Protein AF-A0AAV0Y7U5-F1 (afdb_monomer_lite)

Sequence (186 aa):
MSINLADSIGTYIIAMFPSEVKDTYFMKDGHNKNPKGKYYAKYYNSMRTLKTSGIVPCKEQVKTVKLATQRKHDNEFEPEDDINYMIEQIQFDTNCSFPELEKIWKATTKYRLNSIKNSTSTAEIMNKWKSYTLPLGYRLIDIDFSTLYPRCSNSVSQFEEKSEKIMMVLDDQLKDNNSRKLFENL

pLDDT: mean 84.13, std 13.57, range [35.94, 95.5]

Organism: NCBI:txid13131

Radius of gyration: 27.98 Å; chains: 1; bounding box: 49×32×79 Å

Secondary structure (DSSP, 8-state):
--HHHHHHHHHHHHHH-TTS-HHHH-B--TT-SS-BSHHHHHHHHHHHHHHHTTSS------------S--TT-PPPPPPTT-HHHHHHHHH-TT--HHHHHHHHHHTHHHHHHHHHT-S-HHHHHHH-GGGGSTTHHHHHHHHHHHH-TTSS-HHHHHHHHHHHHHHHHHHH--SHHHHHHHHT-

Structure (mmCIF, N/CA/C/O backbone):
data_AF-A0AAV0Y7U5-F1
#
_entry.id   AF-A0AAV0Y7U5-F1
#
loop_
_atom_site.group_PDB
_atom_site.id
_atom_site.type_symbol
_atom_site.label_atom_id
_atom_site.label_alt_id
_atom_site.label_comp_id
_atom_site.label_asym_id
_atom_site.label_entity_id
_atom_site.label_seq_id
_atom_site.pdbx_PDB_ins_code
_atom_site.Cartn_x
_atom_site.Cartn_y
_atom_site.Cartn_z
_atom_site.occupancy
_atom_site.B_iso_or_equiv
_atom_site.auth_seq_id
_atom_site.auth_comp_id
_atom_site.auth_asym_id
_atom_site.auth_atom_id
_atom_site.pdbx_PDB_model_num
ATOM 1 N N . MET A 1 1 ? -4.503 1.014 38.649 1.00 81.94 1 MET A N 1
ATOM 2 C CA . MET A 1 1 ? -5.108 1.273 39.969 1.00 81.94 1 MET A CA 1
ATOM 3 C C . MET A 1 1 ? -5.581 -0.051 40.531 1.00 81.94 1 MET A C 1
ATOM 5 O O . MET A 1 1 ? -6.234 -0.787 39.802 1.00 81.94 1 MET A O 1
ATOM 9 N N . SER A 1 2 ? -5.196 -0.398 41.760 1.00 86.69 2 SER A N 1
ATOM 10 C CA . SER A 1 2 ? -5.679 -1.626 42.401 1.00 86.69 2 SER A CA 1
ATOM 11 C C . SER A 1 2 ? -7.087 -1.422 42.966 1.00 86.69 2 SER A C 1
ATOM 13 O O . SER A 1 2 ? -7.498 -0.298 43.246 1.00 86.69 2 SER A O 1
ATOM 15 N N . ILE A 1 3 ? -7.822 -2.521 43.136 1.00 87.69 3 ILE A N 1
ATOM 16 C CA . ILE A 1 3 ? -9.169 -2.524 43.726 1.00 87.69 3 ILE A CA 1
ATOM 17 C C . ILE A 1 3 ? -9.142 -1.969 45.152 1.00 87.69 3 ILE A C 1
ATOM 19 O O . ILE A 1 3 ? -9.934 -1.095 45.474 1.00 87.69 3 ILE A O 1
ATOM 23 N N . ASN A 1 4 ? -8.192 -2.423 45.973 1.00 88.81 4 ASN A N 1
ATOM 24 C CA . ASN A 1 4 ? -8.081 -1.993 47.369 1.00 88.81 4 ASN A CA 1
ATOM 25 C C . ASN A 1 4 ? -7.799 -0.490 47.480 1.00 88.81 4 ASN A C 1
ATOM 27 O O . ASN A 1 4 ? -8.328 0.171 48.365 1.00 88.81 4 ASN A O 1
ATOM 31 N N . LEU A 1 5 ? -7.000 0.057 46.554 1.00 90.31 5 LEU A N 1
ATOM 32 C CA . LEU A 1 5 ? -6.742 1.493 46.496 1.00 90.31 5 LEU A CA 1
ATOM 33 C C . LEU A 1 5 ? -7.997 2.279 46.093 1.00 90.31 5 LEU A C 1
ATOM 35 O O . LEU A 1 5 ? -8.256 3.343 46.637 1.00 90.31 5 LEU A O 1
ATOM 39 N N . ALA A 1 6 ? -8.781 1.775 45.140 1.00 88.75 6 ALA A N 1
ATOM 40 C CA . ALA A 1 6 ? -10.027 2.433 44.754 1.00 88.75 6 ALA A CA 1
ATOM 41 C C . ALA A 1 6 ? -11.068 2.403 45.890 1.00 88.75 6 ALA A C 1
ATOM 43 O O . ALA A 1 6 ? -11.771 3.390 46.103 1.00 88.75 6 ALA A O 1
ATOM 44 N N . ASP A 1 7 ? -11.118 1.309 46.653 1.00 90.31 7 ASP A N 1
ATOM 45 C CA . ASP A 1 7 ? -12.016 1.159 47.798 1.00 90.31 7 ASP A CA 1
ATOM 46 C C . ASP A 1 7 ? -11.650 2.077 48.976 1.00 90.31 7 ASP A C 1
ATOM 48 O O . ASP A 1 7 ? -12.525 2.723 49.568 1.00 90.31 7 ASP A O 1
ATOM 52 N N . SER A 1 8 ? -10.353 2.201 49.281 1.00 92.62 8 SER A N 1
ATOM 53 C CA . SER A 1 8 ? -9.880 3.116 50.324 1.00 92.62 8 SER A CA 1
ATOM 54 C C . SER A 1 8 ? -10.170 4.570 49.959 1.00 92.62 8 SER A C 1
ATOM 56 O O . SER A 1 8 ? -10.671 5.321 50.792 1.00 92.62 8 SER A O 1
ATOM 58 N N . ILE A 1 9 ? -9.969 4.951 48.695 1.00 92.00 9 ILE A N 1
ATOM 59 C CA . ILE A 1 9 ? -10.306 6.291 48.198 1.00 92.00 9 ILE A CA 1
ATOM 60 C C . ILE A 1 9 ? -11.807 6.566 48.314 1.00 92.00 9 ILE A C 1
ATOM 62 O O . ILE A 1 9 ? -12.178 7.639 48.782 1.00 92.00 9 ILE A O 1
ATOM 66 N N . GLY A 1 10 ? -12.673 5.607 47.966 1.00 91.25 10 GLY A N 1
ATOM 67 C CA . GLY A 1 10 ? -14.121 5.748 48.168 1.00 91.25 10 GLY A CA 1
ATOM 68 C C . GLY A 1 10 ? -14.486 6.009 49.633 1.00 91.25 10 GLY A C 1
ATOM 69 O O . GLY A 1 10 ? -15.328 6.852 49.925 1.00 91.25 10 GLY A O 1
ATOM 70 N N . THR A 1 11 ? -13.794 5.342 50.558 1.00 92.31 11 THR A N 1
ATOM 71 C CA . THR A 1 11 ? -13.985 5.526 52.005 1.00 92.31 11 THR A CA 1
ATOM 72 C C . THR A 1 11 ? -13.516 6.909 52.472 1.00 92.31 11 THR A C 1
ATOM 74 O O . THR A 1 11 ? -14.222 7.574 53.227 1.00 92.31 11 THR A O 1
ATOM 77 N N . TYR A 1 12 ? -12.369 7.390 51.981 1.00 95.00 12 TYR A N 1
ATOM 78 C CA . TYR A 1 12 ? -11.875 8.735 52.299 1.00 95.00 12 TYR A CA 1
ATOM 79 C C . TYR A 1 12 ? -12.772 9.850 51.758 1.00 95.00 12 TYR A C 1
ATOM 81 O O . TYR A 1 12 ? -12.926 10.876 52.417 1.00 95.00 12 TYR A O 1
ATOM 89 N N . ILE A 1 13 ? -13.381 9.655 50.585 1.00 92.88 13 ILE A N 1
ATOM 90 C CA . ILE A 1 13 ? -14.325 10.626 50.018 1.00 92.88 13 ILE A CA 1
ATOM 91 C C . ILE A 1 13 ? -15.516 10.808 50.955 1.00 92.88 13 ILE A C 1
ATOM 93 O O . ILE A 1 13 ? -15.856 11.944 51.253 1.00 92.88 13 ILE A O 1
ATOM 97 N N . ILE A 1 14 ? -16.092 9.726 51.482 1.00 94.81 14 ILE A N 1
ATOM 98 C CA . ILE A 1 14 ? -17.202 9.824 52.444 1.00 94.81 14 ILE A CA 1
ATOM 99 C C . ILE A 1 14 ? -16.745 10.464 53.753 1.00 94.81 14 ILE A C 1
ATOM 101 O O . ILE A 1 14 ? -17.462 11.278 54.324 1.00 94.81 14 ILE A O 1
ATOM 105 N N . ALA A 1 15 ? -15.541 10.126 54.225 1.00 94.31 15 ALA A N 1
ATOM 106 C CA . ALA A 1 15 ? -14.998 10.718 55.444 1.00 94.31 15 ALA A CA 1
ATOM 107 C C . ALA A 1 15 ? -14.842 12.247 55.332 1.00 94.31 15 ALA A C 1
ATOM 109 O O . ALA A 1 15 ? -15.059 12.950 56.314 1.00 94.31 15 ALA A O 1
ATOM 110 N N . MET A 1 16 ? -14.492 12.764 54.148 1.00 95.50 16 MET A N 1
ATOM 111 C CA . MET A 1 16 ? -14.411 14.210 53.896 1.00 95.50 16 MET A CA 1
ATOM 112 C C . MET A 1 16 ? -15.751 14.841 53.503 1.00 95.50 16 MET A C 1
ATOM 114 O O . MET A 1 16 ? -15.990 16.005 53.814 1.00 95.50 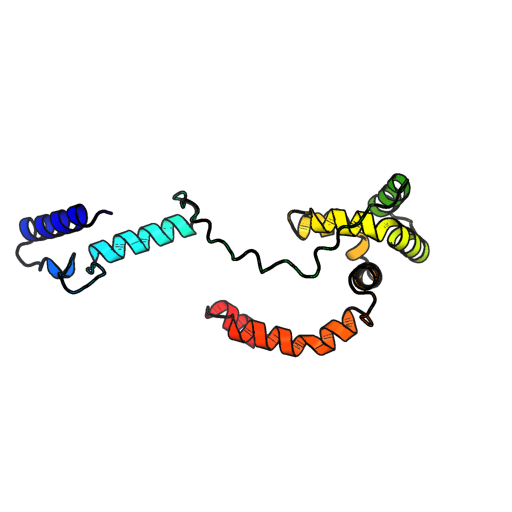16 MET A O 1
ATOM 118 N N . PHE A 1 17 ? -16.625 14.085 52.842 1.00 95.06 17 PHE A N 1
ATOM 119 C CA . PHE A 1 17 ? -17.919 14.535 52.340 1.00 95.06 17 PHE A CA 1
ATOM 120 C C . PHE A 1 17 ? -19.014 13.550 52.773 1.00 95.06 17 PHE A C 1
ATOM 122 O O . PHE A 1 17 ? -19.410 12.685 51.992 1.00 95.06 17 PHE A O 1
ATOM 129 N N . PRO A 1 18 ? -19.540 13.670 54.005 1.00 93.12 18 PRO A N 1
ATOM 130 C CA . PRO A 1 18 ? -20.485 12.692 54.553 1.00 93.12 18 PRO A CA 1
ATOM 131 C C . PRO A 1 18 ? -21.813 12.577 53.790 1.00 93.12 18 PRO A C 1
ATOM 133 O O . PRO A 1 18 ? -22.524 11.590 53.949 1.00 93.12 18 PRO A O 1
ATOM 136 N N . SER A 1 19 ? -22.164 13.576 52.972 1.00 94.44 19 SER A N 1
ATOM 137 C CA . SER A 1 19 ? -23.348 13.554 52.102 1.00 94.44 19 SER A CA 1
ATOM 138 C C . SER A 1 19 ? -23.172 12.704 50.840 1.00 94.44 19 SER A C 1
ATOM 140 O O . SER A 1 19 ? -24.146 12.456 50.132 1.00 94.44 19 SER A O 1
ATOM 142 N N . GLU A 1 20 ? -21.942 12.307 50.513 1.00 93.38 20 GLU A N 1
ATOM 143 C CA . GLU A 1 20 ? -21.635 11.498 49.337 1.00 93.38 20 GLU A CA 1
ATOM 144 C C . GLU A 1 20 ? -21.844 10.002 49.597 1.00 93.38 20 GLU A C 1
ATOM 146 O O . GLU A 1 20 ? -21.690 9.499 50.708 1.00 93.38 20 GLU A O 1
ATOM 151 N N . VAL A 1 21 ? -22.147 9.259 48.532 1.00 92.12 21 VAL A N 1
ATOM 152 C CA . VAL A 1 21 ? -22.362 7.804 48.591 1.00 92.12 21 VAL A CA 1
ATOM 153 C C . VAL A 1 21 ? -21.152 7.078 48.006 1.00 92.12 21 VAL A C 1
ATOM 155 O O . VAL A 1 21 ? -20.784 7.341 46.858 1.00 92.12 21 VAL A O 1
ATOM 158 N N . LYS A 1 22 ? -20.562 6.126 48.755 1.00 88.69 22 LYS A N 1
ATOM 159 C CA . LYS A 1 22 ? -19.367 5.347 48.340 1.00 88.69 22 LYS A CA 1
ATOM 160 C C . LYS A 1 22 ? -19.503 4.795 46.928 1.00 88.69 22 LYS A C 1
ATOM 162 O O . LYS A 1 22 ? -18.609 4.948 46.093 1.00 88.69 22 LYS A O 1
ATOM 167 N N . ASP A 1 23 ? -20.662 4.200 46.681 1.00 88.88 23 ASP A N 1
ATOM 168 C CA . ASP A 1 23 ? -20.978 3.433 45.486 1.00 88.88 23 ASP A CA 1
ATOM 169 C C . ASP A 1 23 ? -20.946 4.290 44.212 1.00 88.88 23 ASP A C 1
ATOM 171 O O . ASP A 1 23 ? -20.583 3.829 43.128 1.00 88.88 23 ASP A O 1
ATOM 175 N N . THR A 1 24 ? -21.198 5.593 44.344 1.00 89.00 24 THR A N 1
ATOM 176 C CA . THR A 1 24 ? -21.032 6.559 43.251 1.00 89.00 24 THR A CA 1
ATOM 177 C C . THR A 1 24 ? -19.594 6.570 42.719 1.00 89.00 24 THR A C 1
ATOM 179 O O . THR A 1 24 ? -19.355 6.747 41.517 1.00 89.00 24 THR A O 1
ATOM 182 N N . TYR A 1 25 ? -18.612 6.375 43.597 1.00 89.75 25 TYR A N 1
ATOM 183 C CA . TYR A 1 25 ? -17.189 6.481 43.284 1.00 89.75 25 TYR A CA 1
ATOM 184 C C . TYR A 1 25 ? -16.545 5.127 43.031 1.00 89.75 25 TYR A C 1
ATOM 186 O O . TYR A 1 25 ? -15.737 5.016 42.098 1.00 89.75 25 TYR A O 1
ATOM 194 N N . PHE A 1 26 ? -16.915 4.118 43.817 1.00 90.06 26 PHE A N 1
ATOM 195 C CA . PHE A 1 26 ? -16.401 2.765 43.690 1.00 90.06 26 PHE A CA 1
ATOM 196 C C . PHE A 1 26 ? -17.390 1.723 44.222 1.00 90.06 26 PHE A C 1
ATOM 198 O O . PHE A 1 26 ? -17.781 1.778 45.381 1.00 90.06 26 PHE A O 1
ATOM 205 N N . MET A 1 27 ? -17.719 0.738 43.386 1.00 86.81 27 MET A N 1
ATOM 206 C CA . MET A 1 27 ? -18.505 -0.445 43.740 1.00 86.81 27 MET A CA 1
ATOM 207 C C . MET A 1 27 ? -17.784 -1.702 43.280 1.00 86.81 27 MET A C 1
ATOM 209 O O . MET A 1 27 ? -17.361 -1.806 42.121 1.00 86.81 27 MET A O 1
ATOM 213 N N . LYS A 1 28 ? -17.729 -2.702 44.154 1.00 77.88 28 LYS A N 1
ATOM 214 C CA . LYS A 1 28 ? -17.332 -4.061 43.796 1.00 77.88 28 LYS A CA 1
ATOM 215 C C . LYS A 1 28 ? -18.258 -5.045 44.499 1.00 77.88 28 LYS A C 1
ATOM 217 O O . LYS A 1 28 ? -17.959 -5.502 45.597 1.00 77.88 28 LYS A O 1
ATOM 222 N N . ASP A 1 29 ? -19.363 -5.384 43.846 1.00 71.69 29 ASP A N 1
ATOM 223 C CA . ASP A 1 29 ? -20.229 -6.455 44.334 1.00 71.69 29 ASP A CA 1
ATOM 224 C C . ASP A 1 29 ? -19.561 -7.810 44.120 1.00 71.69 29 ASP A C 1
ATOM 226 O O . ASP A 1 29 ? -18.978 -8.061 43.063 1.00 71.69 29 ASP A O 1
ATOM 230 N N . GLY A 1 30 ? -19.717 -8.722 45.081 1.00 62.53 30 GLY A N 1
ATOM 231 C CA . GLY A 1 30 ? -19.245 -10.107 44.955 1.00 62.53 30 GLY A CA 1
ATOM 232 C C . GLY A 1 30 ? -19.810 -10.842 43.729 1.00 62.53 30 GLY A C 1
ATOM 233 O O . GLY A 1 30 ? -19.181 -11.768 43.225 1.00 62.53 30 GLY A O 1
ATOM 234 N N . HIS A 1 31 ? -20.953 -10.391 43.202 1.00 61.78 31 HIS A N 1
ATOM 235 C CA . HIS A 1 31 ? -21.573 -10.926 41.986 1.00 61.78 31 HIS A CA 1
ATOM 236 C C . HIS A 1 31 ? -21.080 -10.268 40.688 1.00 61.78 31 HIS A C 1
ATOM 238 O O . HIS A 1 31 ? -21.219 -10.853 39.613 1.00 61.78 31 HIS A O 1
ATOM 244 N N . ASN A 1 32 ? -20.502 -9.064 40.747 1.00 60.16 32 ASN A N 1
ATOM 245 C CA . ASN A 1 32 ? -20.087 -8.326 39.558 1.00 60.16 32 ASN A CA 1
ATOM 246 C C . ASN A 1 32 ? -18.592 -8.536 39.315 1.00 60.16 32 ASN A C 1
ATOM 248 O O . ASN A 1 32 ? -17.746 -8.064 40.072 1.00 60.16 32 ASN A O 1
ATOM 252 N N . LYS A 1 33 ? -18.250 -9.227 38.222 1.00 67.56 33 LYS A N 1
ATOM 253 C CA . LYS A 1 33 ? -16.846 -9.520 37.879 1.00 67.56 33 LYS A CA 1
ATOM 254 C C . LYS A 1 33 ? -15.993 -8.255 37.709 1.00 67.56 33 LYS A C 1
ATOM 256 O O . LYS A 1 33 ? -14.784 -8.310 37.919 1.00 67.56 33 LYS A O 1
ATOM 261 N N . ASN A 1 34 ? -16.617 -7.130 37.351 1.00 77.50 34 ASN A N 1
ATOM 262 C CA . ASN A 1 34 ? -15.931 -5.883 37.029 1.00 77.50 34 ASN A CA 1
ATOM 263 C C . ASN A 1 34 ? -16.300 -4.770 38.024 1.00 77.50 34 ASN A C 1
ATOM 265 O O . ASN A 1 34 ? -17.489 -4.468 38.162 1.00 77.50 34 ASN A O 1
ATOM 269 N N . PRO A 1 35 ? -15.309 -4.118 38.665 1.00 83.25 35 PRO A N 1
ATOM 270 C CA . PRO A 1 35 ? -15.556 -2.952 39.503 1.00 83.25 35 PRO A CA 1
ATOM 271 C C . PRO A 1 35 ? -16.177 -1.798 38.706 1.00 83.25 35 PRO A C 1
ATOM 273 O O . PRO A 1 35 ? -15.836 -1.576 37.540 1.00 83.25 35 PRO A O 1
ATOM 276 N N . LYS A 1 36 ? -17.072 -1.047 39.347 1.00 84.81 36 LYS A N 1
ATOM 277 C CA . LYS A 1 36 ? -17.762 0.120 38.778 1.00 84.81 36 LYS A CA 1
ATOM 278 C C . LYS A 1 36 ? -17.506 1.369 39.625 1.00 84.81 36 LYS A C 1
ATOM 280 O O . LYS A 1 36 ? -16.907 1.288 40.692 1.00 84.81 36 LYS A O 1
ATOM 285 N N . GLY A 1 37 ? -17.947 2.523 39.126 1.00 89.06 37 GLY A N 1
ATOM 286 C CA . GLY A 1 37 ? -17.886 3.804 39.835 1.00 89.06 37 GLY A CA 1
ATOM 287 C C . GLY A 1 37 ? -17.119 4.887 39.073 1.00 89.06 37 GLY A C 1
ATOM 288 O O . GLY A 1 37 ? -16.258 4.599 38.232 1.00 89.06 37 GLY A O 1
ATOM 289 N N . LYS A 1 38 ? -17.451 6.154 39.352 1.00 88.31 38 LYS A N 1
ATOM 290 C CA . LYS A 1 38 ? -16.925 7.323 38.623 1.00 88.31 38 LYS A CA 1
ATOM 291 C C . LYS A 1 38 ? -15.404 7.411 38.685 1.00 88.31 38 LYS A C 1
ATOM 293 O O . LYS A 1 38 ? -14.764 7.694 37.675 1.00 88.31 38 LYS A O 1
ATOM 298 N N . TYR A 1 39 ? -14.821 7.163 39.855 1.00 85.94 39 TYR A N 1
ATOM 299 C CA . TYR A 1 39 ? -13.383 7.315 40.061 1.00 85.94 39 TYR A CA 1
ATOM 300 C C . TYR A 1 39 ? -12.590 6.221 39.341 1.00 85.94 39 TYR A C 1
ATOM 302 O O . TYR A 1 39 ? -11.646 6.513 38.602 1.00 85.94 39 TYR A O 1
ATOM 310 N N . TYR A 1 40 ? -13.035 4.970 39.482 1.00 88.44 40 TYR A N 1
ATOM 311 C CA . TYR A 1 40 ? -12.432 3.832 38.794 1.00 88.44 40 TYR A CA 1
ATOM 312 C C . TYR A 1 40 ? -12.502 4.006 37.272 1.00 88.44 40 TYR A C 1
ATOM 314 O O . TYR A 1 40 ? -11.482 3.909 36.589 1.00 88.44 40 TYR A O 1
ATOM 322 N N . ALA A 1 41 ? -13.674 4.370 36.740 1.00 88.94 41 ALA A N 1
ATOM 323 C CA . ALA A 1 41 ? -13.847 4.641 35.315 1.00 88.94 41 ALA A CA 1
ATOM 324 C C . ALA A 1 41 ? -12.949 5.790 34.831 1.00 88.94 41 ALA A C 1
ATOM 326 O O . ALA A 1 41 ? -12.256 5.649 33.822 1.00 88.94 41 ALA A O 1
ATOM 327 N N . LYS A 1 42 ? -12.900 6.905 35.575 1.00 91.75 42 LYS A N 1
ATOM 328 C CA . LYS A 1 42 ? -12.058 8.062 35.246 1.00 91.75 42 LYS A CA 1
ATOM 329 C C . LYS A 1 42 ? -10.588 7.673 35.139 1.00 91.75 42 LYS A C 1
ATOM 331 O O . LYS A 1 42 ? -9.963 8.009 34.140 1.00 91.75 42 LYS A O 1
ATOM 336 N N . TYR A 1 43 ? -10.052 6.919 36.101 1.00 91.56 43 TYR A N 1
ATOM 337 C CA . TYR A 1 43 ? -8.654 6.483 36.062 1.00 91.56 43 TYR A CA 1
ATOM 338 C C . TYR A 1 43 ? -8.327 5.704 34.783 1.00 91.56 43 TYR A C 1
ATOM 340 O O . TYR A 1 43 ? -7.355 6.023 34.100 1.00 91.56 43 TYR A O 1
ATOM 348 N N . TYR A 1 44 ? -9.130 4.695 34.432 1.00 90.00 44 TYR A N 1
ATOM 349 C CA . TYR A 1 44 ? -8.854 3.870 33.252 1.00 90.00 44 TYR A CA 1
ATOM 350 C C . TYR A 1 44 ? -9.101 4.613 31.938 1.00 90.00 44 TYR A C 1
ATOM 352 O O . TYR A 1 44 ? -8.359 4.389 30.981 1.00 90.00 44 TYR A O 1
ATOM 360 N N . ASN A 1 45 ? -10.077 5.521 31.893 1.00 90.44 45 ASN A N 1
ATOM 361 C CA . ASN A 1 45 ? -10.307 6.382 30.735 1.00 90.44 45 ASN A CA 1
ATOM 362 C C . ASN A 1 45 ? -9.136 7.349 30.530 1.00 90.44 45 ASN A C 1
ATOM 364 O O . ASN A 1 45 ? -8.578 7.397 29.438 1.00 90.44 45 ASN A O 1
ATOM 368 N N . SER A 1 46 ? -8.685 8.035 31.583 1.00 90.69 46 SER A N 1
ATOM 369 C CA . SER A 1 46 ? -7.505 8.904 31.524 1.00 90.69 46 SER A CA 1
ATOM 370 C C . SER A 1 46 ? -6.243 8.125 31.159 1.00 90.69 46 SER A C 1
ATOM 372 O O . SER A 1 46 ? -5.482 8.554 30.299 1.00 90.69 46 SER A O 1
ATOM 374 N N . MET A 1 47 ? -6.040 6.942 31.742 1.00 89.00 47 MET A N 1
ATOM 375 C CA . MET A 1 47 ? -4.903 6.080 31.413 1.00 89.00 47 MET A CA 1
ATOM 376 C C . MET A 1 47 ? -4.945 5.602 29.957 1.00 89.00 47 MET A C 1
ATOM 378 O O . MET A 1 47 ? -3.902 5.484 29.322 1.00 89.00 47 MET A O 1
ATOM 382 N N . ARG A 1 48 ? -6.137 5.335 29.406 1.00 87.25 48 ARG A N 1
ATOM 383 C CA . ARG A 1 48 ? -6.308 5.026 27.981 1.00 87.25 48 ARG A CA 1
ATOM 384 C C . ARG A 1 48 ? -5.894 6.218 27.126 1.00 87.25 48 ARG A C 1
ATOM 386 O O . ARG A 1 48 ? -5.081 6.027 26.235 1.00 87.25 48 ARG A O 1
ATOM 393 N N . THR A 1 49 ? -6.386 7.419 27.426 1.00 86.50 49 THR A N 1
ATOM 394 C CA . THR A 1 49 ? -6.015 8.642 26.698 1.00 86.50 49 THR A CA 1
ATOM 395 C C . THR A 1 49 ? -4.506 8.869 26.711 1.00 86.50 49 THR A C 1
ATOM 397 O O . THR A 1 49 ? -3.925 9.068 25.651 1.00 86.50 49 THR A O 1
ATOM 400 N N . LEU A 1 50 ? -3.861 8.750 27.876 1.00 86.75 50 LEU A N 1
ATOM 401 C CA . LEU A 1 50 ? -2.410 8.925 28.023 1.00 86.75 50 LEU A CA 1
ATOM 402 C C . LEU A 1 50 ? -1.588 7.882 27.253 1.00 86.75 50 LEU A C 1
ATOM 404 O O . LEU A 1 50 ? -0.502 8.188 26.764 1.00 86.75 50 LEU A O 1
ATOM 408 N N . LYS A 1 51 ? -2.094 6.648 27.150 1.00 85.38 51 LYS A N 1
ATOM 409 C CA . LYS A 1 51 ? -1.477 5.597 26.331 1.00 85.38 51 LYS A CA 1
ATOM 410 C C . LYS A 1 51 ? -1.656 5.873 24.842 1.00 85.38 51 LYS A C 1
ATOM 412 O O . LYS A 1 51 ? -0.701 5.738 24.091 1.00 85.38 51 LYS A O 1
ATOM 417 N N . THR A 1 52 ? -2.854 6.276 24.419 1.00 79.62 52 THR A N 1
ATOM 418 C CA . THR A 1 52 ? -3.137 6.613 23.016 1.00 79.62 52 THR A CA 1
ATOM 419 C C . THR A 1 52 ? -2.341 7.835 22.554 1.00 79.62 52 THR A C 1
ATOM 421 O O . THR A 1 52 ? -1.925 7.881 21.405 1.00 79.62 52 THR A O 1
ATOM 424 N N . SER A 1 53 ? -2.086 8.801 23.440 1.00 83.94 53 SER A N 1
ATOM 425 C CA . SER A 1 53 ? -1.285 9.992 23.136 1.00 83.94 53 SER A CA 1
ATOM 426 C C . SER A 1 53 ? 0.232 9.773 23.243 1.00 83.94 53 SER A C 1
ATOM 428 O O . SER A 1 53 ? 0.980 10.735 23.110 1.00 83.94 53 SER A O 1
ATOM 430 N N . GLY A 1 54 ? 0.698 8.554 23.542 1.00 82.25 54 GLY A N 1
ATOM 431 C CA . GLY A 1 54 ? 2.126 8.219 23.629 1.00 82.25 54 GLY A CA 1
ATOM 432 C C . GLY A 1 54 ? 2.869 8.762 24.858 1.00 82.25 54 GLY A C 1
ATOM 433 O O . GLY A 1 54 ? 4.084 8.622 24.937 1.00 82.25 54 GLY A O 1
ATOM 434 N N . ILE A 1 55 ? 2.168 9.356 25.832 1.00 82.06 55 ILE A N 1
ATOM 435 C CA . ILE A 1 55 ? 2.784 9.963 27.031 1.00 82.06 55 ILE A CA 1
ATOM 436 C C . ILE A 1 55 ? 3.181 8.890 28.049 1.00 82.06 55 ILE A C 1
ATOM 438 O O . ILE A 1 55 ? 4.194 9.011 28.735 1.00 82.06 55 ILE A O 1
ATOM 442 N N . VAL A 1 56 ? 2.371 7.835 28.170 1.00 83.25 56 VAL A N 1
ATOM 443 C CA . VAL A 1 56 ? 2.665 6.697 29.046 1.00 83.25 56 VAL A CA 1
ATOM 444 C C . VAL A 1 56 ? 3.057 5.506 28.181 1.00 83.25 56 VAL A C 1
ATOM 446 O O . VAL A 1 56 ? 2.252 5.112 27.331 1.00 83.25 56 VAL A O 1
ATOM 449 N N . PRO A 1 57 ? 4.224 4.875 28.423 1.00 70.25 57 PRO A N 1
ATOM 450 C CA . PRO A 1 57 ? 4.598 3.659 27.723 1.00 70.25 57 PRO A CA 1
ATOM 451 C C . PRO A 1 57 ? 3.529 2.599 27.982 1.00 70.25 57 PRO A C 1
ATOM 453 O O . PRO A 1 57 ? 3.319 2.125 29.106 1.00 70.25 57 PRO A O 1
ATOM 456 N N . CYS A 1 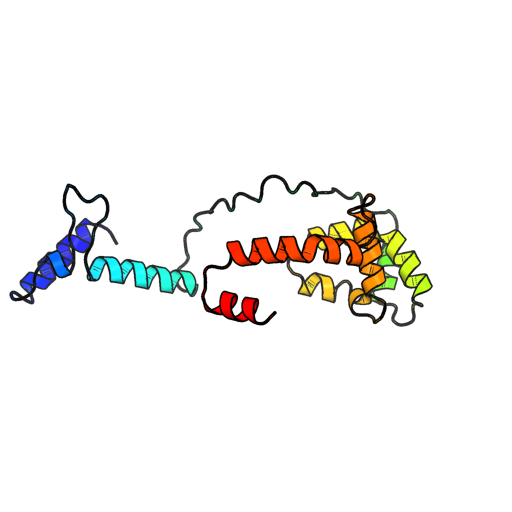58 ? 2.794 2.242 26.933 1.00 66.81 58 CYS A N 1
ATOM 457 C CA . CYS A 1 58 ? 1.969 1.059 26.989 1.00 66.81 58 CYS A CA 1
ATOM 458 C C . CYS A 1 58 ? 2.952 -0.104 26.996 1.00 66.81 58 CYS A C 1
ATOM 460 O O . CYS A 1 58 ? 3.686 -0.273 26.030 1.00 66.81 58 CYS A O 1
ATOM 462 N N . LYS A 1 59 ? 2.969 -0.915 28.068 1.00 60.97 59 LYS A N 1
ATOM 463 C CA . LYS A 1 59 ? 3.471 -2.283 27.926 1.00 60.97 59 LYS A CA 1
ATOM 464 C C . LYS A 1 59 ? 2.739 -2.813 26.716 1.00 60.97 59 LYS A C 1
ATOM 466 O O . LYS A 1 59 ? 1.503 -2.858 26.744 1.00 60.97 59 LYS A O 1
ATOM 471 N N . GLU A 1 60 ? 3.476 -3.080 25.654 1.00 49.84 60 GLU A N 1
ATOM 472 C CA . GLU A 1 60 ? 2.958 -3.800 24.523 1.00 49.84 60 GLU A CA 1
ATOM 473 C C . GLU A 1 60 ? 2.431 -5.094 25.138 1.00 49.84 60 GLU A C 1
ATOM 475 O O . GLU A 1 60 ? 3.151 -6.054 25.390 1.00 49.84 60 GLU A O 1
ATOM 480 N N . GLN A 1 61 ? 1.122 -5.140 25.405 1.00 46.06 61 GLN A N 1
ATOM 481 C CA . GLN A 1 61 ? 0.432 -6.319 24.970 1.00 46.06 61 GLN A CA 1
ATOM 482 C C . GLN A 1 61 ? 0.778 -6.310 23.499 1.00 46.06 61 GLN A C 1
ATOM 484 O O . GLN A 1 61 ? 0.205 -5.541 22.724 1.00 46.06 61 GLN A O 1
ATOM 489 N N . VAL A 1 62 ? 1.778 -7.121 23.160 1.00 41.91 62 VAL A N 1
ATOM 490 C CA . VAL A 1 62 ? 1.759 -7.899 21.949 1.00 41.91 62 VAL A CA 1
ATOM 491 C C . VAL A 1 62 ? 0.355 -8.489 21.976 1.00 41.91 62 VAL A C 1
ATOM 493 O O . VAL A 1 62 ? 0.104 -9.605 22.416 1.00 41.91 62 VAL A O 1
ATOM 496 N N . LYS A 1 63 ? -0.621 -7.695 21.510 1.00 39.28 63 LYS A N 1
ATOM 497 C CA . LYS A 1 63 ? -1.567 -8.216 20.574 1.00 39.28 63 LYS A CA 1
ATOM 498 C C . LYS A 1 63 ? -0.597 -8.897 19.642 1.00 39.28 63 LYS A C 1
ATOM 500 O O . LYS A 1 63 ? 0.123 -8.248 18.886 1.00 39.28 63 LYS A O 1
ATOM 505 N N . THR A 1 64 ? -0.550 -10.213 19.740 1.00 37.25 64 THR A N 1
ATOM 506 C CA . THR A 1 64 ? -0.611 -10.987 18.533 1.00 37.25 64 THR A CA 1
ATOM 507 C C . THR A 1 64 ? -1.796 -10.344 17.804 1.00 37.25 64 THR A C 1
ATOM 509 O O . THR A 1 64 ? -2.945 -10.757 17.916 1.00 37.25 64 THR A O 1
ATOM 512 N N . VAL A 1 65 ? -1.523 -9.234 17.091 1.00 39.78 65 VAL A N 1
ATOM 513 C CA . VAL A 1 65 ? -1.899 -9.111 15.705 1.00 39.78 65 VAL A CA 1
ATOM 514 C C . VAL A 1 65 ? -1.661 -10.529 15.281 1.00 39.78 65 VAL A C 1
ATOM 516 O O . VAL A 1 65 ? -0.520 -10.995 15.342 1.00 39.78 65 VAL A O 1
ATOM 519 N N . LYS A 1 66 ? -2.748 -11.295 15.155 1.00 37.72 66 LYS A N 1
ATOM 520 C CA . LYS A 1 66 ? -2.671 -12.561 14.462 1.00 37.72 66 LYS A CA 1
ATOM 521 C C . LYS A 1 66 ? -1.991 -12.120 13.186 1.00 37.72 66 LYS A C 1
ATOM 523 O O . LYS A 1 66 ? -2.620 -11.398 12.416 1.00 37.72 66 LYS A O 1
ATOM 528 N N . LEU A 1 67 ? -0.674 -12.327 13.122 1.00 39.72 67 LEU A N 1
ATOM 529 C CA . LEU A 1 67 ? 0.169 -11.992 11.996 1.00 39.72 67 LEU A CA 1
ATOM 530 C C . LEU A 1 67 ? -0.592 -12.695 10.912 1.00 39.72 67 LEU A C 1
ATOM 532 O O . LEU A 1 67 ? -0.726 -13.917 11.028 1.00 39.72 67 LEU A O 1
ATOM 536 N N . ALA A 1 68 ? -1.292 -11.896 10.095 1.00 41.00 68 ALA A N 1
ATOM 537 C CA . ALA A 1 68 ? -2.386 -12.375 9.276 1.00 41.00 68 ALA A CA 1
ATOM 538 C C . ALA A 1 68 ? -1.884 -13.672 8.672 1.00 41.00 68 ALA A C 1
ATOM 540 O O . ALA A 1 68 ? -0.831 -13.665 8.034 1.00 41.00 68 ALA A O 1
ATOM 541 N N . THR A 1 69 ? -2.529 -14.756 9.110 1.00 35.94 69 THR A N 1
ATOM 542 C CA . THR A 1 69 ? -2.182 -16.156 8.873 1.00 35.94 69 THR A CA 1
ATOM 543 C C . THR A 1 69 ? -1.371 -16.262 7.605 1.00 35.94 69 THR A C 1
ATOM 545 O O . THR A 1 69 ? -1.943 -15.921 6.577 1.00 35.94 69 THR A O 1
ATOM 548 N N . GLN A 1 70 ? -0.087 -16.634 7.718 1.00 41.69 70 GLN A N 1
ATOM 549 C CA . GLN A 1 70 ? 0.834 -16.921 6.612 1.00 41.69 70 GLN A CA 1
ATOM 550 C C . GLN A 1 70 ? 0.423 -16.222 5.315 1.00 41.69 70 GLN A C 1
ATOM 552 O O . GLN A 1 70 ? -0.407 -16.759 4.575 1.00 41.69 70 GLN A O 1
ATOM 557 N N . ARG A 1 71 ? 0.963 -15.026 5.040 1.00 48.03 71 ARG A N 1
ATOM 558 C CA . ARG A 1 71 ? 0.743 -14.360 3.752 1.00 48.03 71 ARG A CA 1
ATOM 559 C C . ARG A 1 71 ? 1.006 -15.403 2.665 1.00 48.03 71 ARG A C 1
ATOM 561 O O . ARG A 1 71 ? 2.150 -15.762 2.424 1.00 48.03 71 ARG A O 1
ATOM 568 N N . LYS A 1 72 ? -0.049 -15.886 1.996 1.00 50.12 72 LYS A N 1
ATOM 569 C CA . LYS A 1 72 ? 0.016 -16.860 0.884 1.00 50.12 72 LYS A CA 1
ATOM 570 C C . LYS A 1 72 ? 0.895 -16.387 -0.290 1.00 50.12 72 LYS A C 1
ATOM 572 O O . LYS A 1 72 ? 1.029 -17.097 -1.277 1.00 50.12 72 LYS A O 1
ATOM 577 N N . HIS A 1 73 ? 1.448 -15.184 -0.174 1.00 56.00 73 HIS A N 1
ATOM 578 C CA . HIS A 1 73 ? 2.219 -14.445 -1.154 1.00 56.00 73 HIS A CA 1
ATOM 579 C C . HIS A 1 73 ? 3.575 -13.989 -0.593 1.00 56.00 73 HIS A C 1
ATOM 581 O O . HIS A 1 73 ? 4.160 -13.048 -1.125 1.00 56.00 73 HIS A O 1
ATOM 587 N N . ASP A 1 74 ? 4.083 -14.613 0.478 1.00 59.38 74 ASP A N 1
ATOM 588 C CA . ASP A 1 74 ? 5.493 -14.477 0.854 1.00 59.38 74 ASP A CA 1
ATOM 589 C C . ASP A 1 74 ? 6.361 -15.231 -0.159 1.00 59.38 74 ASP A C 1
ATOM 591 O O . ASP A 1 74 ? 6.902 -16.298 0.107 1.00 59.38 74 ASP A O 1
ATOM 595 N N . ASN A 1 75 ? 6.472 -14.660 -1.356 1.00 68.50 75 ASN A N 1
ATOM 596 C CA . ASN A 1 75 ? 7.446 -15.102 -2.333 1.00 68.50 75 ASN A CA 1
ATOM 597 C C . ASN A 1 75 ? 8.830 -14.720 -1.794 1.00 68.50 75 ASN A C 1
ATOM 599 O O . ASN A 1 75 ? 9.069 -13.566 -1.408 1.00 68.50 75 ASN A O 1
ATOM 603 N N . GLU A 1 76 ? 9.712 -15.707 -1.704 1.00 72.12 76 GLU A N 1
ATOM 604 C CA . GLU A 1 76 ? 11.136 -15.495 -1.495 1.00 72.12 76 GLU A CA 1
ATOM 605 C C . GLU A 1 76 ? 11.769 -15.364 -2.876 1.00 72.12 76 GLU A C 1
ATOM 607 O O . GLU A 1 76 ? 11.633 -16.239 -3.733 1.00 72.12 76 GLU A O 1
ATOM 612 N N . PHE A 1 77 ? 12.350 -14.198 -3.130 1.00 76.81 77 PHE A N 1
ATOM 613 C CA . PHE A 1 77 ? 12.967 -13.880 -4.403 1.00 76.81 77 PHE A CA 1
ATOM 614 C C . PHE A 1 77 ? 14.473 -14.010 -4.244 1.00 76.81 77 PHE A C 1
ATOM 616 O O . PHE A 1 77 ? 15.063 -13.260 -3.469 1.00 76.81 77 PHE A O 1
ATOM 623 N N . GLU A 1 78 ? 15.090 -14.915 -5.000 1.00 76.88 78 GLU A N 1
ATOM 624 C CA . GLU A 1 78 ? 16.535 -14.862 -5.201 1.00 76.88 78 GLU A CA 1
ATOM 625 C C . GLU A 1 78 ? 16.852 -13.660 -6.104 1.00 76.88 78 GLU A C 1
ATOM 627 O O . GLU A 1 78 ? 16.295 -13.580 -7.211 1.00 76.88 78 GLU A O 1
ATOM 632 N N . PRO A 1 79 ? 17.654 -12.689 -5.626 1.00 78.56 79 PRO A N 1
ATOM 633 C CA . PRO A 1 79 ? 18.048 -11.538 -6.426 1.00 78.56 79 PRO A CA 1
ATOM 634 C C . PRO A 1 79 ? 18.758 -11.966 -7.706 1.00 78.56 79 PRO A C 1
ATOM 636 O O . PRO A 1 79 ? 19.450 -12.980 -7.729 1.00 78.56 79 PRO A O 1
ATOM 639 N N . GLU A 1 80 ? 18.595 -11.184 -8.766 1.00 84.88 80 GLU A N 1
ATOM 640 C CA . GLU A 1 80 ? 19.388 -11.368 -9.975 1.00 84.88 80 GLU A CA 1
ATOM 641 C C . GLU A 1 80 ? 20.866 -10.991 -9.736 1.00 84.88 80 GLU A C 1
ATOM 643 O O . GLU A 1 80 ? 21.159 -10.038 -9.008 1.00 84.88 80 GLU A O 1
ATOM 648 N N . ASP A 1 81 ? 21.790 -11.719 -10.368 1.00 79.06 81 ASP A N 1
ATOM 649 C CA . ASP A 1 81 ? 23.232 -11.456 -10.298 1.00 79.06 81 ASP A CA 1
ATOM 650 C C . ASP A 1 81 ? 23.641 -10.239 -11.158 1.00 79.06 81 ASP A C 1
ATOM 652 O O . ASP A 1 81 ? 22.989 -9.909 -12.149 1.00 79.06 81 ASP A O 1
ATOM 656 N N . ASP A 1 82 ? 24.736 -9.565 -10.783 1.00 81.38 82 ASP A N 1
ATOM 657 C CA . ASP A 1 82 ? 25.377 -8.466 -11.537 1.00 81.38 82 ASP A CA 1
ATOM 658 C C . ASP A 1 82 ? 24.480 -7.262 -11.908 1.00 81.38 82 ASP A C 1
ATOM 660 O O . ASP A 1 82 ? 24.745 -6.508 -12.846 1.00 81.38 82 ASP A O 1
ATOM 664 N N . ILE A 1 83 ? 23.433 -7.005 -11.123 1.00 89.06 83 ILE A N 1
ATOM 665 C CA . ILE A 1 83 ? 22.467 -5.927 -11.388 1.00 89.06 83 ILE A CA 1
ATOM 666 C C . ILE A 1 83 ? 22.873 -4.536 -10.893 1.00 89.06 83 ILE A C 1
ATOM 668 O O . ILE A 1 83 ? 22.150 -3.578 -11.150 1.00 89.06 83 ILE A O 1
ATOM 672 N N . ASN A 1 84 ? 23.991 -4.378 -10.182 1.00 88.62 84 ASN A N 1
ATOM 673 C CA . ASN A 1 84 ? 24.336 -3.098 -9.540 1.00 88.62 84 ASN A CA 1
ATOM 674 C C . ASN A 1 84 ? 24.353 -1.928 -10.535 1.00 88.62 84 ASN A C 1
ATOM 676 O O . ASN A 1 84 ? 23.743 -0.894 -10.277 1.00 88.62 84 ASN A O 1
ATOM 680 N N . TYR A 1 85 ? 24.938 -2.139 -11.717 1.00 89.56 85 TYR A N 1
ATOM 681 C CA . TYR A 1 85 ? 24.949 -1.144 -12.789 1.00 89.56 85 TYR A CA 1
ATOM 682 C C . TYR A 1 85 ? 23.532 -0.781 -13.269 1.00 89.56 85 TYR A C 1
ATOM 684 O O . TYR A 1 85 ? 23.209 0.388 -13.451 1.00 89.56 85 TYR A O 1
ATOM 692 N N . MET A 1 86 ? 22.653 -1.776 -13.412 1.00 90.75 86 MET A N 1
ATOM 693 C CA . MET A 1 86 ? 21.250 -1.579 -13.795 1.00 90.75 86 MET A CA 1
ATOM 694 C C . MET A 1 86 ? 20.465 -0.793 -12.735 1.00 90.75 86 MET A C 1
ATOM 696 O O . MET A 1 86 ? 19.635 0.054 -13.064 1.00 90.75 86 MET A O 1
ATOM 700 N N . ILE A 1 87 ? 20.736 -1.054 -11.456 1.00 91.44 87 ILE A N 1
ATOM 701 C CA . ILE A 1 87 ? 20.126 -0.337 -10.334 1.00 91.44 87 ILE A CA 1
ATOM 702 C C . ILE A 1 87 ? 20.599 1.117 -10.288 1.00 91.44 87 ILE A C 1
ATOM 704 O O . ILE A 1 87 ? 19.780 2.014 -10.086 1.00 91.44 87 ILE A O 1
ATOM 708 N N . GLU A 1 88 ? 21.891 1.362 -10.506 1.00 89.75 88 GLU A N 1
ATOM 709 C CA . GLU A 1 88 ? 22.447 2.714 -10.604 1.00 89.75 88 GLU A CA 1
ATOM 710 C C . GLU A 1 88 ? 21.833 3.487 -11.775 1.00 89.75 88 GLU A C 1
ATOM 712 O O . GLU A 1 88 ? 21.413 4.629 -11.595 1.00 89.75 88 GLU A O 1
ATOM 717 N N . GLN A 1 89 ? 21.687 2.850 -12.941 1.00 89.88 89 GLN A N 1
ATOM 718 C CA . GLN A 1 89 ? 20.996 3.446 -14.086 1.00 89.88 89 GLN A CA 1
ATOM 719 C C . GLN A 1 89 ? 19.557 3.837 -13.737 1.00 89.88 89 GLN A C 1
ATOM 721 O O . GLN A 1 89 ? 19.161 4.975 -13.965 1.00 89.88 89 GLN A O 1
ATOM 726 N N . ILE A 1 90 ? 18.789 2.942 -13.110 1.00 90.56 90 ILE A N 1
ATOM 727 C CA . ILE A 1 90 ? 17.412 3.238 -12.685 1.00 90.56 90 ILE A CA 1
ATOM 728 C C . ILE A 1 90 ? 17.344 4.444 -11.731 1.00 90.56 90 ILE A C 1
ATOM 730 O O . ILE A 1 90 ? 16.403 5.236 -11.806 1.00 90.56 90 ILE A O 1
ATOM 734 N N . GLN A 1 91 ? 18.293 4.564 -10.799 1.00 88.06 91 GLN A N 1
ATOM 735 C CA . GLN A 1 91 ? 18.234 5.574 -9.737 1.00 88.06 91 GLN A CA 1
ATOM 736 C C . GLN A 1 91 ? 18.773 6.941 -10.158 1.00 88.06 91 GLN A C 1
ATOM 738 O O . GLN A 1 91 ? 18.285 7.960 -9.659 1.00 88.06 91 GLN A O 1
ATOM 743 N N . PHE A 1 92 ? 19.781 6.968 -11.029 1.00 87.12 92 PHE A N 1
ATOM 744 C CA . PHE A 1 92 ? 20.575 8.170 -11.284 1.00 87.12 92 PHE A CA 1
ATOM 745 C C . PHE A 1 92 ? 20.553 8.639 -12.740 1.00 87.12 92 PHE A C 1
ATOM 747 O O . PHE A 1 92 ? 20.833 9.814 -12.978 1.00 87.12 92 PHE A O 1
ATOM 754 N N . ASP A 1 93 ? 20.207 7.786 -13.709 1.00 85.88 93 ASP A N 1
ATOM 755 C CA . ASP A 1 93 ? 20.152 8.198 -15.113 1.00 85.88 93 ASP A CA 1
ATOM 756 C C . ASP A 1 93 ? 18.824 8.896 -15.441 1.00 85.88 93 ASP A C 1
ATOM 758 O O . ASP A 1 93 ? 17.776 8.274 -15.616 1.00 85.88 93 ASP A O 1
ATOM 762 N N . THR A 1 94 ? 18.873 10.222 -15.554 1.00 79.56 94 THR A N 1
ATOM 763 C CA . THR A 1 94 ? 17.709 11.048 -15.902 1.00 79.56 94 THR A CA 1
ATOM 764 C C . THR A 1 94 ? 17.377 11.045 -17.393 1.00 79.56 94 THR A C 1
ATOM 766 O O . THR A 1 94 ? 16.311 11.531 -17.766 1.00 79.56 94 THR A O 1
ATOM 769 N N . ASN A 1 95 ? 18.273 10.541 -18.246 1.00 83.62 95 ASN A N 1
ATOM 770 C CA . ASN A 1 95 ? 18.131 10.565 -19.704 1.00 83.62 95 ASN A CA 1
ATOM 771 C C . ASN A 1 95 ? 17.767 9.194 -20.292 1.00 83.62 95 ASN A C 1
ATOM 773 O O . ASN A 1 95 ? 17.629 9.076 -21.510 1.00 83.62 95 ASN A O 1
ATOM 777 N N . CYS A 1 96 ? 17.590 8.175 -19.448 1.00 84.00 96 CYS A N 1
ATOM 778 C CA . CYS A 1 96 ? 17.197 6.841 -19.876 1.00 84.00 96 CYS A CA 1
ATOM 779 C C . CYS A 1 96 ? 15.833 6.875 -20.582 1.00 84.00 96 CYS A C 1
ATOM 781 O O . CYS A 1 96 ? 14.836 7.375 -20.046 1.00 84.00 96 CYS A O 1
ATOM 783 N N . SER A 1 97 ? 15.775 6.336 -21.801 1.00 89.62 97 SER A N 1
ATOM 784 C CA . SER A 1 97 ? 14.516 6.257 -22.536 1.00 89.62 97 SER A CA 1
ATOM 785 C C . SER A 1 97 ? 13.567 5.258 -21.870 1.00 89.62 97 SER A C 1
ATOM 787 O O . SER A 1 97 ? 13.990 4.265 -21.280 1.00 89.62 97 SER A O 1
ATOM 789 N N . PHE A 1 98 ? 12.253 5.471 -21.988 1.00 90.94 98 PHE A N 1
ATOM 790 C CA . PHE A 1 98 ? 11.290 4.550 -21.376 1.00 90.94 98 PHE A CA 1
ATOM 791 C C . PHE A 1 98 ? 11.447 3.080 -21.836 1.00 90.94 98 PHE A C 1
ATOM 793 O O . PHE A 1 98 ? 11.358 2.197 -20.986 1.00 90.94 98 PHE A O 1
ATOM 800 N N . PRO A 1 99 ? 11.711 2.766 -23.123 1.00 93.00 99 PRO A N 1
ATOM 801 C CA . PRO A 1 99 ? 11.956 1.385 -23.550 1.00 93.00 99 PRO A CA 1
ATOM 802 C C . PRO A 1 99 ? 13.188 0.741 -22.899 1.00 93.00 99 PRO A C 1
ATOM 804 O O . PRO A 1 99 ? 13.161 -0.445 -22.563 1.00 93.00 99 PRO A O 1
ATOM 807 N N . GLU A 1 100 ? 14.264 1.507 -22.706 1.00 92.19 100 GLU A N 1
ATOM 808 C CA . GLU A 1 100 ? 15.461 1.037 -22.001 1.00 92.19 100 GLU A CA 1
ATOM 809 C C . GLU A 1 100 ? 15.165 0.829 -20.522 1.00 92.19 100 GLU A C 1
ATOM 811 O O . GLU A 1 100 ? 15.456 -0.242 -19.988 1.00 92.19 100 GLU A O 1
ATOM 816 N N . LEU A 1 101 ? 14.491 1.794 -19.893 1.00 93.56 101 LEU A N 1
ATOM 817 C CA . LEU A 1 101 ? 14.031 1.681 -18.518 1.00 93.56 101 LEU A CA 1
ATOM 818 C C . LEU A 1 101 ? 13.176 0.428 -18.340 1.00 93.56 101 LEU A C 1
ATOM 820 O O . LEU A 1 101 ? 13.431 -0.337 -17.424 1.00 93.56 101 LEU A O 1
ATOM 824 N N . GLU A 1 102 ? 12.223 0.155 -19.234 1.00 93.94 102 GLU A N 1
ATOM 825 C CA . GLU A 1 102 ? 11.368 -1.035 -19.182 1.00 93.94 102 GLU A CA 1
ATOM 826 C C . GLU A 1 102 ? 12.185 -2.337 -19.240 1.00 93.94 102 GLU A C 1
ATOM 828 O O . GLU A 1 102 ? 11.901 -3.296 -18.515 1.00 93.94 102 GLU A O 1
ATOM 833 N N . LYS A 1 103 ? 13.225 -2.376 -20.081 1.00 93.75 103 LYS A N 1
ATOM 834 C CA . LYS A 1 103 ? 14.136 -3.521 -20.199 1.00 93.75 103 LYS A CA 1
ATOM 835 C C . LYS A 1 103 ? 14.929 -3.738 -18.909 1.00 93.75 103 LYS A C 1
ATOM 837 O O . LYS A 1 103 ? 14.967 -4.860 -18.404 1.00 93.75 103 LYS A O 1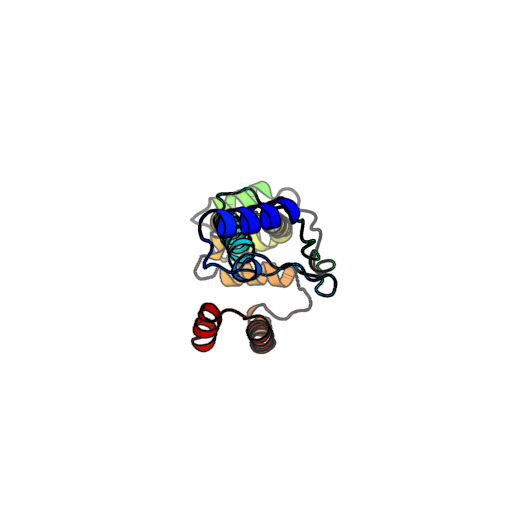
ATOM 842 N N . ILE A 1 104 ? 15.527 -2.677 -18.370 1.00 93.31 104 ILE A N 1
ATOM 843 C CA . ILE A 1 104 ? 16.311 -2.713 -17.127 1.00 93.31 104 ILE A CA 1
ATOM 844 C C . ILE A 1 104 ? 15.394 -3.051 -15.938 1.00 93.31 104 ILE A C 1
ATOM 846 O O . ILE A 1 104 ? 15.750 -3.840 -15.063 1.00 93.31 104 ILE A O 1
ATOM 850 N N . TRP A 1 105 ? 14.164 -2.534 -15.939 1.00 95.06 105 TRP A N 1
ATOM 851 C CA . TRP A 1 105 ? 13.156 -2.792 -14.912 1.00 95.06 105 TRP A CA 1
ATOM 852 C C . TRP A 1 105 ? 12.798 -4.270 -14.833 1.00 95.06 105 TRP A C 1
ATOM 854 O O . TRP A 1 105 ? 12.778 -4.827 -13.736 1.00 95.06 105 TRP A O 1
ATOM 864 N N . LYS A 1 106 ? 12.568 -4.913 -15.989 1.00 93.62 106 LYS A N 1
ATOM 865 C CA . LYS A 1 106 ? 12.295 -6.357 -16.084 1.00 93.62 106 LYS A CA 1
ATOM 866 C C . LYS A 1 106 ? 13.462 -7.182 -15.549 1.00 93.62 106 LYS A C 1
ATOM 868 O O . LYS A 1 106 ? 13.224 -8.120 -14.795 1.00 93.62 106 LYS A O 1
ATOM 873 N N . ALA A 1 107 ? 14.694 -6.800 -15.882 1.00 92.00 107 ALA A N 1
ATOM 874 C CA . ALA A 1 107 ? 15.909 -7.495 -15.454 1.00 92.00 107 ALA A CA 1
ATOM 875 C C . ALA A 1 107 ? 16.226 -7.367 -13.949 1.00 92.00 107 ALA A C 1
ATOM 877 O O . ALA A 1 107 ? 17.006 -8.154 -13.430 1.00 92.00 107 ALA A O 1
ATOM 878 N N . THR A 1 108 ? 15.627 -6.397 -13.254 1.00 94.00 108 THR A N 1
ATOM 879 C CA . THR A 1 108 ? 15.896 -6.084 -11.834 1.00 94.00 108 THR A CA 1
ATOM 880 C C . THR A 1 108 ? 14.700 -6.370 -10.923 1.00 94.00 108 THR A C 1
ATOM 882 O O . THR A 1 108 ? 14.619 -5.870 -9.796 1.00 94.00 108 THR A O 1
ATOM 885 N N . THR A 1 109 ? 13.718 -7.122 -11.422 1.00 93.81 109 THR A N 1
ATOM 886 C CA . THR A 1 109 ? 12.406 -7.243 -10.783 1.00 93.81 109 THR A CA 1
ATOM 887 C C . THR A 1 109 ? 12.470 -7.967 -9.450 1.00 93.81 109 THR A C 1
ATOM 889 O O . THR A 1 109 ? 11.891 -7.493 -8.473 1.00 93.81 109 THR A O 1
ATOM 892 N N . LYS A 1 110 ? 13.188 -9.086 -9.361 1.00 91.50 110 LYS A N 1
ATOM 893 C CA . LYS A 1 110 ? 13.268 -9.884 -8.132 1.00 91.50 110 LYS A CA 1
ATOM 894 C C . LYS A 1 110 ? 14.001 -9.118 -7.038 1.00 91.50 110 LYS A C 1
ATOM 896 O O . LYS A 1 110 ? 13.498 -9.040 -5.915 1.00 91.50 110 LYS A O 1
ATOM 901 N N . TYR A 1 111 ? 15.121 -8.474 -7.366 1.00 92.44 111 TYR A N 1
ATOM 902 C CA . TYR A 1 111 ? 15.829 -7.595 -6.435 1.00 92.44 111 TYR A CA 1
ATOM 903 C C . TYR A 1 111 ? 14.947 -6.447 -5.947 1.00 92.44 111 TYR A C 1
ATOM 905 O O . TYR A 1 111 ? 14.862 -6.195 -4.742 1.00 92.44 111 TYR A O 1
ATOM 913 N N . ARG A 1 112 ? 14.257 -5.758 -6.863 1.00 93.00 112 ARG A N 1
ATOM 914 C CA . ARG A 1 112 ? 13.365 -4.648 -6.512 1.00 93.00 112 ARG A CA 1
ATOM 915 C C . ARG A 1 112 ? 12.231 -5.115 -5.608 1.00 93.00 112 ARG A C 1
ATOM 917 O O . ARG A 1 112 ? 12.010 -4.497 -4.569 1.00 93.00 112 ARG A O 1
ATOM 924 N N . LEU A 1 113 ? 11.557 -6.213 -5.945 1.00 92.06 113 LEU A N 1
ATOM 925 C CA . LEU A 1 113 ? 10.480 -6.782 -5.132 1.00 92.06 113 LEU A CA 1
ATOM 926 C C . LEU A 1 113 ? 10.970 -7.188 -3.738 1.00 92.06 113 LEU A C 1
ATOM 928 O O . LEU A 1 113 ? 10.297 -6.895 -2.749 1.00 92.06 113 LEU A O 1
ATOM 932 N N . ASN A 1 114 ? 12.164 -7.776 -3.633 1.00 90.50 114 ASN A N 1
ATOM 933 C CA . ASN A 1 114 ? 12.780 -8.076 -2.341 1.00 90.50 114 ASN A CA 1
ATOM 934 C C . ASN A 1 114 ? 13.103 -6.792 -1.552 1.00 90.50 114 ASN A C 1
ATOM 936 O O . ASN A 1 114 ? 12.823 -6.697 -0.358 1.00 90.50 114 ASN A O 1
ATOM 940 N N . SER A 1 115 ? 13.628 -5.757 -2.213 1.00 90.31 115 SER A N 1
ATOM 941 C CA . SER A 1 115 ? 13.872 -4.457 -1.576 1.00 90.31 115 SER A CA 1
ATOM 942 C C . SER A 1 115 ? 12.581 -3.785 -1.104 1.00 90.31 115 SER A C 1
ATOM 944 O O . SER A 1 115 ? 12.600 -3.141 -0.060 1.00 90.31 115 SER A O 1
ATOM 946 N N . ILE A 1 116 ? 11.484 -3.898 -1.856 1.00 91.56 116 ILE A N 1
ATOM 947 C CA . ILE A 1 116 ? 10.169 -3.347 -1.495 1.00 91.56 116 ILE A CA 1
ATOM 948 C C . ILE A 1 116 ? 9.599 -4.093 -0.289 1.00 91.56 116 ILE A C 1
ATOM 950 O O . ILE A 1 116 ? 9.123 -3.463 0.653 1.00 91.56 116 ILE A O 1
ATOM 954 N N . LYS A 1 117 ? 9.698 -5.426 -0.287 1.00 88.31 117 LYS A N 1
ATOM 955 C CA . LYS A 1 117 ? 9.248 -6.283 0.817 1.00 88.31 117 LYS A CA 1
ATOM 956 C C . LYS A 1 117 ? 9.920 -5.927 2.146 1.00 88.31 117 LYS A C 1
ATOM 958 O O . LYS A 1 117 ? 9.266 -5.975 3.183 1.00 88.31 117 LYS A O 1
ATOM 963 N N . ASN A 1 118 ? 11.200 -5.562 2.095 1.00 87.75 118 ASN A N 1
ATOM 964 C CA . ASN A 1 118 ? 12.008 -5.210 3.264 1.00 87.75 118 ASN A CA 1
ATOM 965 C C . ASN A 1 118 ? 11.980 -3.710 3.617 1.00 87.75 118 ASN A C 1
ATOM 967 O O . ASN A 1 118 ? 12.657 -3.298 4.556 1.00 87.75 118 ASN A O 1
ATOM 971 N N . SER A 1 119 ? 11.228 -2.884 2.882 1.00 89.06 119 SER A N 1
ATOM 972 C CA . SER A 1 119 ? 11.129 -1.450 3.166 1.00 89.06 119 SER A CA 1
ATOM 973 C C . SER A 1 119 ? 10.194 -1.165 4.342 1.00 89.06 119 SER A C 1
ATOM 975 O O . SER A 1 119 ? 9.218 -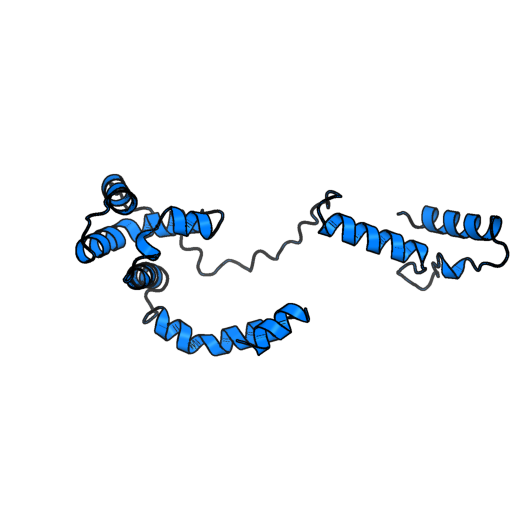1.874 4.590 1.00 89.06 119 SER A O 1
ATOM 977 N N . THR A 1 120 ? 10.487 -0.087 5.066 1.00 86.19 120 THR A N 1
ATOM 978 C CA . THR A 1 120 ? 9.749 0.315 6.269 1.00 86.19 120 THR A CA 1
ATOM 979 C C . THR A 1 120 ? 8.513 1.159 5.967 1.00 86.19 120 THR A C 1
ATOM 981 O O . THR A 1 120 ? 7.604 1.235 6.796 1.00 86.19 120 THR A O 1
ATOM 984 N N . SER A 1 121 ? 8.452 1.808 4.797 1.00 90.75 121 SER A N 1
ATOM 985 C CA . SER A 1 121 ? 7.351 2.709 4.448 1.00 90.75 121 SER A CA 1
ATOM 986 C C . SER A 1 121 ? 7.153 2.878 2.941 1.00 90.75 121 SER A C 1
ATOM 988 O O . SER A 1 121 ? 8.088 2.795 2.148 1.00 90.75 121 SER A O 1
ATOM 990 N N . THR A 1 122 ? 5.928 3.225 2.540 1.00 89.12 122 THR A N 1
ATOM 991 C CA . THR A 1 122 ? 5.610 3.569 1.144 1.00 89.12 122 THR A CA 1
ATOM 992 C C . THR A 1 122 ? 6.413 4.772 0.648 1.00 89.12 122 THR A C 1
ATOM 994 O O . THR A 1 122 ? 6.820 4.798 -0.508 1.00 89.12 122 THR A O 1
ATOM 997 N N . ALA A 1 123 ? 6.690 5.754 1.511 1.00 90.81 123 ALA A N 1
ATOM 998 C CA . ALA A 1 123 ? 7.491 6.920 1.143 1.00 90.81 123 ALA A CA 1
ATOM 999 C C . ALA A 1 123 ? 8.935 6.534 0.781 1.00 90.81 123 ALA A C 1
ATOM 1001 O O . ALA A 1 123 ? 9.477 7.034 -0.201 1.00 90.81 123 ALA A O 1
ATOM 1002 N N . GLU A 1 124 ? 9.543 5.612 1.531 1.00 90.81 124 GLU A N 1
ATOM 1003 C CA . GLU A 1 124 ? 10.877 5.081 1.236 1.00 90.81 124 GLU A CA 1
ATOM 1004 C C . GLU A 1 124 ? 10.907 4.366 -0.125 1.00 90.81 124 GLU A C 1
ATOM 1006 O O . GLU A 1 124 ? 11.793 4.635 -0.937 1.00 90.81 124 GLU A O 1
ATOM 1011 N N . ILE A 1 125 ? 9.893 3.541 -0.417 1.00 92.38 125 ILE A N 1
ATOM 1012 C CA . ILE A 1 125 ? 9.736 2.865 -1.716 1.00 92.38 125 ILE A CA 1
ATOM 1013 C C . ILE A 1 125 ? 9.669 3.887 -2.853 1.00 92.38 125 ILE A C 1
ATOM 1015 O O . ILE A 1 125 ? 10.439 3.786 -3.806 1.00 92.38 125 ILE A O 1
ATOM 1019 N N . MET A 1 126 ? 8.789 4.885 -2.749 1.00 91.19 126 MET A N 1
ATOM 1020 C CA . MET A 1 126 ? 8.601 5.890 -3.804 1.00 91.19 126 MET A CA 1
ATOM 1021 C C . MET A 1 126 ? 9.834 6.784 -3.986 1.00 91.19 126 MET A C 1
ATOM 1023 O O . MET A 1 126 ? 10.130 7.206 -5.101 1.00 91.19 126 MET A O 1
ATOM 1027 N N . ASN A 1 127 ? 10.583 7.045 -2.912 1.00 90.31 127 ASN A N 1
ATOM 1028 C CA . ASN A 1 127 ? 11.826 7.811 -2.973 1.00 90.31 127 ASN A CA 1
ATOM 1029 C C . ASN A 1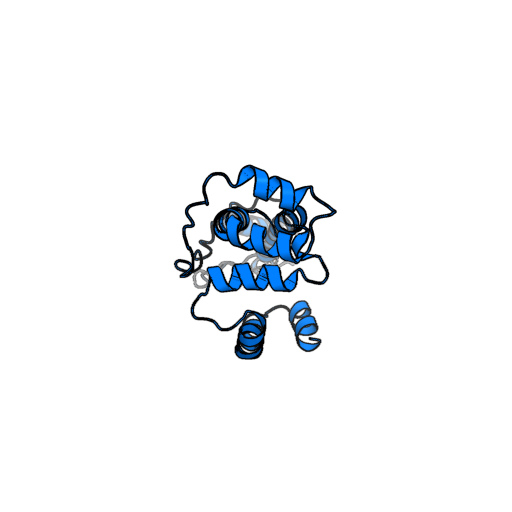 127 ? 12.977 7.025 -3.607 1.00 90.31 127 ASN A C 1
ATOM 1031 O O . ASN A 1 127 ? 13.792 7.622 -4.309 1.00 90.31 127 ASN A O 1
ATOM 1035 N N . LYS A 1 128 ? 13.059 5.712 -3.361 1.00 90.75 128 LYS A N 1
ATOM 1036 C CA . LYS A 1 128 ? 14.076 4.835 -3.959 1.00 90.75 128 LYS A CA 1
ATOM 1037 C C . LYS A 1 128 ? 13.760 4.516 -5.421 1.00 90.75 128 LYS A C 1
ATOM 1039 O O . LYS A 1 128 ? 14.649 4.537 -6.263 1.00 90.75 128 LYS A O 1
ATOM 1044 N N . TRP A 1 129 ? 12.490 4.267 -5.728 1.00 93.12 129 TRP A N 1
ATOM 1045 C CA . TRP A 1 129 ? 12.000 3.855 -7.044 1.00 93.12 129 TRP A CA 1
ATOM 1046 C C . TRP A 1 129 ? 11.163 4.962 -7.685 1.00 93.12 129 TRP A C 1
ATOM 1048 O O . TRP A 1 129 ? 9.992 4.778 -8.020 1.00 93.12 129 TRP A O 1
ATOM 1058 N N . LYS A 1 130 ? 11.778 6.136 -7.864 1.00 92.12 130 LYS A N 1
ATOM 1059 C CA . LYS A 1 130 ? 11.105 7.334 -8.396 1.00 92.12 130 LYS A CA 1
ATOM 1060 C C . LYS A 1 130 ? 10.499 7.115 -9.778 1.00 92.12 130 LYS A C 1
ATOM 1062 O O . LYS A 1 130 ? 9.544 7.790 -10.128 1.00 92.12 130 LYS A O 1
ATOM 1067 N N . SER A 1 131 ? 10.995 6.149 -10.546 1.00 92.19 131 SER A N 1
ATOM 1068 C CA . SER A 1 131 ? 10.451 5.789 -11.857 1.00 92.19 131 SER A CA 1
ATOM 1069 C C . SER A 1 131 ? 8.952 5.458 -11.828 1.00 92.19 131 SER A C 1
ATOM 1071 O O . SER A 1 131 ? 8.271 5.664 -12.831 1.00 92.19 131 SER A O 1
ATOM 1073 N N . TYR A 1 132 ? 8.403 5.021 -10.685 1.00 92.50 132 TYR A N 1
ATOM 1074 C CA . TYR A 1 132 ? 6.957 4.833 -10.526 1.00 92.50 132 TYR A CA 1
ATOM 1075 C C . TYR A 1 132 ? 6.143 6.130 -10.641 1.00 92.50 132 TYR A C 1
ATOM 1077 O O . TYR A 1 132 ? 4.963 6.062 -10.972 1.00 92.50 132 TYR A O 1
ATOM 1085 N N . THR A 1 133 ? 6.734 7.303 -10.381 1.00 90.62 133 THR A N 1
ATOM 1086 C CA . THR A 1 133 ? 6.038 8.601 -10.465 1.00 90.62 133 THR A CA 1
ATOM 1087 C C . THR A 1 133 ? 6.057 9.212 -11.866 1.00 90.62 133 THR A C 1
ATOM 1089 O O . THR A 1 133 ? 5.430 10.247 -12.090 1.00 90.62 133 THR A O 1
ATOM 1092 N N . LEU A 1 134 ? 6.754 8.590 -12.824 1.00 90.56 134 LEU A N 1
ATOM 1093 C CA . LEU A 1 134 ? 6.775 9.039 -14.215 1.00 90.56 134 LEU A CA 1
ATOM 1094 C C . LEU A 1 134 ? 5.400 8.835 -14.881 1.00 90.56 134 LEU A C 1
ATOM 1096 O O . LEU A 1 134 ? 4.664 7.930 -14.487 1.00 90.56 134 LEU A O 1
ATOM 1100 N N . PRO A 1 135 ? 5.063 9.581 -15.953 1.00 90.88 135 PRO A N 1
ATOM 1101 C CA . PRO A 1 135 ? 3.783 9.424 -16.657 1.00 90.88 135 PRO A CA 1
ATOM 1102 C C . PRO A 1 135 ? 3.472 7.990 -17.124 1.00 90.88 135 PRO A C 1
ATOM 1104 O O . PRO A 1 135 ? 2.315 7.582 -17.154 1.00 90.88 135 PRO A O 1
ATOM 1107 N N . LEU A 1 136 ? 4.500 7.202 -17.461 1.00 90.81 136 LEU A N 1
ATOM 1108 C CA . LEU A 1 136 ? 4.380 5.787 -17.844 1.00 90.81 136 LEU A CA 1
ATOM 1109 C C . LEU A 1 136 ? 4.754 4.816 -16.707 1.00 90.81 136 LEU A C 1
ATOM 1111 O O . LEU A 1 136 ? 4.900 3.615 -16.936 1.00 90.81 136 LEU A O 1
ATOM 1115 N N . GLY A 1 137 ? 4.892 5.314 -15.476 1.00 91.12 137 GLY A N 1
ATOM 1116 C CA . GLY A 1 137 ? 5.291 4.543 -14.298 1.00 91.12 137 GLY A CA 1
ATOM 1117 C C . GLY A 1 137 ? 4.312 3.425 -13.935 1.00 91.12 137 GLY A C 1
ATOM 1118 O O . GLY A 1 137 ? 4.731 2.390 -13.425 1.00 91.12 137 GLY A O 1
ATOM 1119 N N . TYR A 1 138 ? 3.028 3.555 -14.287 1.00 91.00 138 TYR A N 1
ATOM 1120 C CA . TYR A 1 138 ? 2.039 2.489 -14.087 1.00 91.00 138 TYR A CA 1
ATOM 1121 C C . TYR A 1 138 ? 2.408 1.189 -14.826 1.00 91.00 138 TYR A C 1
ATOM 1123 O O . TYR A 1 138 ? 2.181 0.101 -14.306 1.00 91.00 138 TYR A O 1
ATOM 1131 N N . ARG A 1 13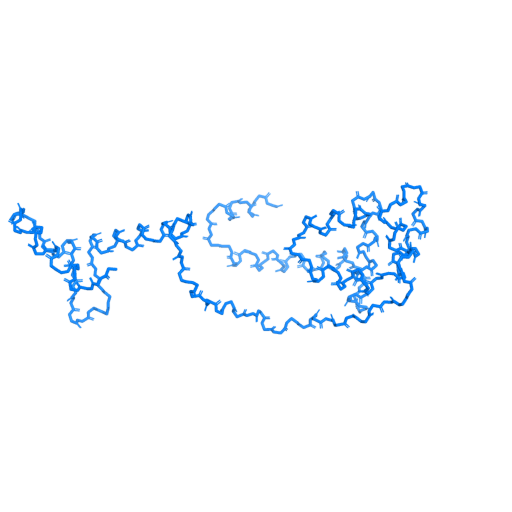9 ? 3.071 1.272 -15.990 1.00 92.94 139 ARG A N 1
ATOM 1132 C CA . ARG A 1 139 ? 3.547 0.081 -16.716 1.00 92.94 139 ARG A CA 1
ATOM 1133 C C . ARG A 1 139 ? 4.667 -0.639 -15.964 1.00 92.94 139 ARG A C 1
ATOM 1135 O O . ARG A 1 139 ? 4.804 -1.852 -16.082 1.00 92.94 139 ARG A O 1
ATOM 1142 N N . LEU A 1 140 ? 5.460 0.097 -15.183 1.00 94.56 140 LEU A N 1
ATOM 1143 C CA . LEU A 1 140 ? 6.481 -0.476 -14.305 1.00 94.56 140 LEU A CA 1
ATOM 1144 C C . LEU A 1 140 ? 5.830 -1.256 -13.155 1.00 94.56 140 LEU A C 1
ATOM 1146 O O . LEU A 1 140 ? 6.280 -2.353 -12.830 1.00 94.56 140 LEU A O 1
ATOM 1150 N N . ILE A 1 141 ? 4.724 -0.736 -12.610 1.00 93.25 141 ILE A N 1
ATOM 1151 C CA . ILE A 1 141 ? 3.894 -1.439 -11.619 1.00 93.25 141 ILE A CA 1
ATOM 1152 C C . ILE A 1 141 ? 3.318 -2.727 -12.220 1.00 93.25 141 ILE A C 1
ATOM 1154 O O . ILE A 1 141 ? 3.349 -3.767 -11.566 1.00 93.25 141 ILE A O 1
ATOM 1158 N N . ASP A 1 142 ? 2.848 -2.700 -13.469 1.00 92.06 142 ASP A N 1
ATOM 1159 C CA . ASP A 1 142 ? 2.326 -3.897 -14.141 1.00 92.06 142 ASP A CA 1
ATOM 1160 C C . ASP A 1 142 ? 3.385 -4.995 -14.328 1.00 92.06 142 ASP A C 1
ATOM 1162 O O . ASP A 1 142 ? 3.062 -6.180 -14.221 1.00 92.06 142 ASP A O 1
ATOM 1166 N N . ILE A 1 143 ? 4.652 -4.635 -14.566 1.00 94.19 143 ILE A N 1
ATOM 1167 C CA . ILE A 1 143 ? 5.766 -5.600 -14.646 1.00 94.19 143 ILE A CA 1
ATOM 1168 C C . ILE A 1 143 ? 5.960 -6.308 -13.302 1.00 94.19 143 ILE A C 1
ATOM 1170 O O . ILE A 1 143 ? 6.052 -7.540 -13.245 1.00 94.19 143 ILE A O 1
ATOM 1174 N N . ASP A 1 144 ? 5.977 -5.534 -12.218 1.00 93.94 144 ASP A N 1
ATOM 1175 C CA . ASP A 1 144 ? 6.103 -6.058 -10.858 1.00 93.94 144 ASP A CA 1
ATOM 1176 C C . ASP A 1 144 ? 4.899 -6.931 -10.483 1.00 93.94 144 ASP A C 1
ATOM 1178 O O . ASP A 1 144 ? 5.058 -8.043 -9.972 1.00 93.94 144 ASP A O 1
ATOM 1182 N N . PHE A 1 145 ? 3.690 -6.472 -10.811 1.00 92.44 145 PHE A N 1
ATOM 1183 C CA . PHE A 1 145 ? 2.447 -7.208 -10.597 1.00 92.44 145 PHE A CA 1
ATOM 1184 C C . PHE A 1 145 ? 2.439 -8.541 -11.346 1.00 92.44 145 PHE A C 1
ATOM 1186 O O . PHE A 1 145 ? 2.121 -9.571 -10.756 1.00 92.44 145 PHE A O 1
ATOM 1193 N N . SER A 1 146 ? 2.830 -8.545 -12.621 1.00 91.62 146 SER A N 1
ATOM 1194 C CA . SER A 1 146 ? 2.873 -9.756 -13.452 1.00 91.62 146 SER A CA 1
ATOM 1195 C C . SER A 1 146 ? 3.887 -10.773 -12.929 1.00 91.62 146 SER A C 1
ATOM 1197 O O . SER A 1 146 ? 3.669 -11.978 -13.030 1.00 91.62 146 SER A O 1
ATOM 1199 N N . THR A 1 147 ? 4.976 -10.299 -12.319 1.00 90.75 147 THR A N 1
ATOM 1200 C CA . THR A 1 147 ? 5.981 -11.168 -11.690 1.00 90.75 147 THR A CA 1
ATOM 1201 C C . THR A 1 147 ? 5.468 -11.775 -10.384 1.00 90.75 147 THR A C 1
ATOM 1203 O O . THR A 1 147 ? 5.706 -12.951 -10.113 1.00 90.75 147 THR A O 1
ATOM 1206 N N . LEU A 1 148 ? 4.725 -11.005 -9.583 1.00 89.75 148 LEU A N 1
ATOM 1207 C CA . LEU A 1 148 ? 4.095 -11.489 -8.349 1.00 89.75 148 LEU A CA 1
ATOM 1208 C C . LEU A 1 148 ? 2.912 -12.429 -8.616 1.00 89.75 148 LEU A C 1
ATOM 1210 O O . LEU A 1 148 ? 2.708 -13.391 -7.871 1.00 89.75 148 LEU A O 1
ATOM 1214 N N . TYR A 1 149 ? 2.146 -12.162 -9.675 1.00 88.94 149 TYR A N 1
ATOM 1215 C CA . TYR A 1 149 ? 0.903 -12.854 -10.004 1.00 88.94 149 TYR A CA 1
ATOM 1216 C C . TYR A 1 149 ? 0.852 -13.289 -11.480 1.00 88.94 149 TYR A C 1
ATOM 1218 O O . TYR A 1 149 ? -0.003 -12.814 -12.229 1.00 88.94 149 TYR A O 1
ATOM 1226 N N . PRO A 1 150 ? 1.674 -14.269 -11.911 1.00 86.94 150 PRO A N 1
ATOM 1227 C CA . PRO A 1 150 ? 1.774 -14.663 -13.325 1.00 86.94 150 PRO A CA 1
ATOM 1228 C C . PRO A 1 150 ? 0.486 -15.229 -13.941 1.00 86.94 150 PRO A C 1
ATOM 1230 O O . PRO A 1 150 ? 0.384 -15.376 -15.154 1.00 86.94 150 PRO A O 1
ATOM 1233 N N . ARG A 1 151 ? -0.488 -15.611 -13.106 1.00 86.69 151 ARG A N 1
ATOM 1234 C CA . ARG A 1 151 ? -1.789 -16.157 -13.532 1.00 86.69 151 ARG A CA 1
ATOM 1235 C C . ARG A 1 151 ? -2.891 -15.098 -13.613 1.00 86.69 151 ARG A C 1
ATOM 1237 O O . ARG A 1 151 ? -4.032 -15.441 -13.905 1.00 86.69 151 ARG A O 1
ATOM 1244 N N . CYS A 1 152 ? -2.578 -13.844 -13.306 1.00 85.50 152 CYS A N 1
ATOM 1245 C CA . CYS A 1 152 ? -3.505 -12.725 -13.407 1.00 85.50 152 CYS A CA 1
ATOM 1246 C C . CYS A 1 152 ? -3.271 -11.960 -14.715 1.00 85.50 152 CYS A C 1
ATOM 1248 O O . CYS A 1 152 ? -2.164 -11.951 -15.238 1.00 85.50 152 CYS A O 1
ATOM 1250 N N . SER A 1 153 ? -4.320 -11.326 -15.243 1.00 81.56 153 SER A N 1
ATOM 1251 C CA . SER A 1 153 ? -4.283 -10.599 -16.518 1.00 81.56 153 SER A CA 1
ATOM 1252 C C . SER A 1 153 ? -3.394 -9.352 -16.461 1.00 81.56 153 SER A C 1
ATOM 1254 O O . SER A 1 153 ? -2.327 -9.317 -17.060 1.00 81.56 153 SER A O 1
ATOM 1256 N N . ASN A 1 154 ? -3.837 -8.320 -15.751 1.00 84.81 154 ASN A N 1
ATOM 1257 C CA . ASN A 1 154 ? -3.079 -7.106 -15.458 1.00 84.81 154 ASN A CA 1
ATOM 1258 C C . ASN A 1 154 ? -3.634 -6.475 -14.173 1.00 84.81 154 ASN A C 1
ATOM 1260 O O . ASN A 1 154 ? -4.718 -6.856 -13.712 1.00 84.81 154 ASN A O 1
ATOM 1264 N N . SER A 1 155 ? -2.889 -5.541 -13.580 1.00 86.12 155 SER A N 1
ATOM 1265 C CA . SER A 1 155 ? -3.256 -4.968 -12.282 1.00 86.12 155 SER A CA 1
ATOM 1266 C C . SER A 1 155 ? -4.580 -4.199 -12.333 1.00 86.12 155 SER A C 1
ATOM 1268 O O . SER A 1 155 ? -5.395 -4.329 -11.420 1.00 86.12 155 SER A O 1
ATOM 1270 N N . VAL A 1 156 ? -4.833 -3.480 -13.428 1.00 87.06 156 VAL A N 1
ATOM 1271 C CA . VAL A 1 156 ? -6.018 -2.633 -13.620 1.00 87.06 156 VAL A CA 1
ATOM 1272 C C . VAL A 1 156 ? -7.289 -3.471 -13.710 1.00 87.06 156 VAL A C 1
ATOM 1274 O O . VAL A 1 156 ? -8.194 -3.289 -12.903 1.00 87.06 156 VAL A O 1
ATOM 1277 N N . SER A 1 157 ? -7.343 -4.455 -14.608 1.00 86.94 157 SER A N 1
ATOM 1278 C CA . SER A 1 157 ? -8.518 -5.322 -14.767 1.00 86.94 157 SER A CA 1
ATOM 1279 C C . SER A 1 157 ? -8.806 -6.134 -13.502 1.00 86.94 157 SER A C 1
ATOM 1281 O O . SER A 1 157 ? -9.960 -6.364 -13.151 1.00 86.94 157 SER A O 1
ATOM 1283 N N . GLN A 1 158 ? -7.759 -6.560 -12.786 1.00 89.00 158 GLN A N 1
ATOM 1284 C CA . GLN A 1 158 ? -7.920 -7.247 -11.502 1.00 89.00 158 GLN A CA 1
ATOM 1285 C C . GLN A 1 158 ? -8.461 -6.323 -10.413 1.00 89.00 158 GLN A C 1
ATOM 1287 O O . GLN A 1 158 ? -9.235 -6.772 -9.566 1.00 89.00 158 GLN A O 1
ATOM 1292 N N . PHE A 1 159 ? -8.043 -5.057 -10.412 1.00 88.69 159 PHE A N 1
ATOM 1293 C CA . PHE A 1 159 ? -8.591 -4.056 -9.512 1.00 88.69 159 PHE A CA 1
ATOM 1294 C C . PHE A 1 159 ? -10.057 -3.786 -9.837 1.00 88.69 159 PHE A C 1
ATOM 1296 O O . PHE A 1 159 ? -10.869 -3.845 -8.925 1.00 88.69 159 PHE A O 1
ATOM 1303 N N . GLU A 1 160 ? -10.420 -3.595 -11.105 1.00 89.69 160 GLU A N 1
ATOM 1304 C CA . GLU A 1 160 ? -11.815 -3.402 -11.525 1.00 89.69 160 GLU A CA 1
ATOM 1305 C C . GLU A 1 160 ? -12.713 -4.552 -11.046 1.00 89.69 160 GLU A C 1
ATOM 1307 O O . GLU A 1 160 ? -13.687 -4.305 -10.338 1.00 89.69 160 GLU A O 1
ATOM 1312 N N . GLU A 1 161 ? -12.331 -5.808 -11.304 1.00 89.81 161 GLU A N 1
ATOM 1313 C CA . GLU A 1 161 ? -13.106 -6.998 -10.908 1.00 89.81 161 GLU A CA 1
ATOM 1314 C C . GLU A 1 161 ? -13.264 -7.145 -9.382 1.00 89.81 161 GLU A C 1
ATOM 1316 O O . GLU A 1 161 ? -14.257 -7.682 -8.883 1.00 89.81 161 GLU A O 1
ATOM 1321 N N . LYS A 1 162 ? -12.259 -6.715 -8.611 1.00 89.88 162 LYS A N 1
ATOM 1322 C CA . LYS A 1 162 ? -12.213 -6.921 -7.153 1.00 89.88 162 LYS A CA 1
ATOM 1323 C C . LYS A 1 162 ? -12.551 -5.674 -6.348 1.00 89.88 162 LYS A C 1
ATOM 1325 O O . LYS A 1 162 ? -12.724 -5.797 -5.136 1.00 89.88 162 LYS A O 1
ATOM 1330 N N . SER A 1 163 ? -12.661 -4.515 -6.988 1.00 91.00 163 SER A N 1
ATOM 1331 C CA . SER A 1 163 ? -12.891 -3.215 -6.353 1.00 91.00 163 SER A CA 1
ATOM 1332 C C . SER A 1 163 ? -14.146 -3.235 -5.487 1.00 91.00 163 SER A C 1
ATOM 1334 O O . SER A 1 163 ? -14.074 -2.909 -4.305 1.00 91.00 163 SER A O 1
ATOM 1336 N N . GLU A 1 164 ? -15.256 -3.749 -6.018 1.00 90.00 164 GLU A N 1
ATOM 1337 C CA . GLU A 1 164 ? -16.518 -3.890 -5.287 1.00 90.00 164 GLU A CA 1
ATOM 1338 C C . GLU A 1 164 ? -16.358 -4.747 -4.027 1.00 90.00 164 GLU A C 1
ATOM 1340 O O . GLU A 1 164 ? -16.794 -4.365 -2.944 1.00 90.00 164 GLU A O 1
ATOM 1345 N N . LYS A 1 165 ? -15.660 -5.885 -4.130 1.00 92.12 165 LYS A N 1
ATOM 1346 C CA . LYS A 1 165 ? -15.409 -6.768 -2.979 1.00 92.12 165 LYS A CA 1
ATOM 1347 C C . LYS A 1 165 ? -14.531 -6.092 -1.930 1.00 92.12 165 LYS A C 1
ATOM 1349 O O . LYS A 1 165 ? -14.772 -6.266 -0.738 1.00 92.12 165 LYS A O 1
ATOM 1354 N N . ILE A 1 166 ? -13.520 -5.335 -2.356 1.00 89.56 166 ILE A N 1
ATOM 1355 C CA . ILE A 1 166 ? -12.681 -4.540 -1.450 1.00 89.56 166 ILE A CA 1
ATOM 1356 C C . ILE A 1 166 ? -13.545 -3.501 -0.734 1.00 89.56 166 ILE A C 1
ATOM 1358 O O . ILE A 1 166 ? -13.442 -3.371 0.483 1.00 89.56 166 ILE A O 1
ATOM 1362 N N . MET A 1 167 ? -14.435 -2.827 -1.463 1.00 89.25 167 MET A N 1
ATOM 1363 C CA . MET A 1 167 ? -15.342 -1.823 -0.913 1.00 89.25 167 MET A CA 1
ATOM 1364 C C . MET A 1 167 ? -16.295 -2.435 0.121 1.00 89.25 167 MET A C 1
ATOM 1366 O O . MET A 1 167 ? -16.417 -1.911 1.223 1.00 89.25 167 MET A O 1
ATOM 1370 N N . MET A 1 168 ? -16.872 -3.608 -0.160 1.00 90.25 168 MET A N 1
ATOM 1371 C CA . MET A 1 168 ? -17.705 -4.341 0.805 1.00 90.25 168 MET A CA 1
ATOM 1372 C C . MET A 1 168 ? -16.943 -4.707 2.086 1.00 90.25 168 MET A C 1
ATOM 1374 O O . MET A 1 168 ? -17.472 -4.574 3.187 1.00 90.25 168 MET A O 1
ATOM 1378 N N . VAL A 1 169 ? -15.696 -5.172 1.957 1.00 90.38 169 VAL A N 1
ATOM 1379 C CA . VAL A 1 169 ? -14.859 -5.499 3.122 1.00 90.38 169 VAL A CA 1
ATOM 1380 C C . VAL A 1 169 ? -14.522 -4.241 3.918 1.00 90.38 169 VAL A C 1
ATOM 1382 O O . VAL A 1 169 ? -14.530 -4.278 5.146 1.00 90.38 169 VAL A O 1
ATOM 1385 N N . LEU A 1 170 ? -14.230 -3.127 3.248 1.00 87.56 170 LEU A N 1
ATOM 1386 C CA . LEU A 1 170 ? -13.979 -1.854 3.917 1.00 87.56 170 LEU A CA 1
ATOM 1387 C C . LEU A 1 170 ? -15.214 -1.391 4.699 1.00 87.56 170 LEU A C 1
ATOM 1389 O O . LEU A 1 170 ? -15.077 -1.078 5.880 1.00 87.56 170 LEU A O 1
ATOM 1393 N N . ASP A 1 171 ? -16.406 -1.429 4.101 1.00 87.75 171 ASP A N 1
ATOM 1394 C CA . ASP A 1 171 ? -17.657 -1.027 4.762 1.00 87.75 171 ASP A CA 1
ATOM 1395 C C . ASP A 1 171 ? -17.935 -1.824 6.053 1.00 87.75 171 ASP A C 1
ATOM 1397 O O . ASP A 1 171 ? -18.277 -1.249 7.093 1.00 87.75 171 ASP A O 1
ATOM 1401 N N . ASP A 1 172 ? -17.711 -3.143 6.024 1.00 89.19 172 ASP A N 1
ATOM 1402 C CA . ASP A 1 172 ? -17.866 -4.024 7.192 1.00 89.19 172 ASP A CA 1
ATOM 1403 C C . ASP A 1 172 ? -16.869 -3.695 8.321 1.00 89.19 172 ASP A C 1
ATOM 1405 O O . ASP A 1 172 ? -17.184 -3.769 9.513 1.00 89.19 172 ASP A O 1
ATOM 1409 N N . GLN A 1 173 ? -15.645 -3.299 7.965 1.00 87.31 173 GLN A N 1
ATOM 1410 C CA . GLN A 1 173 ? -14.573 -3.055 8.934 1.00 87.31 173 GLN A CA 1
ATOM 1411 C C . GLN A 1 173 ? -14.573 -1.630 9.505 1.00 87.31 173 GLN A C 1
ATOM 1413 O O . GLN A 1 173 ? -13.982 -1.394 10.567 1.00 87.31 173 GLN A O 1
ATOM 1418 N N . LEU A 1 174 ? -15.242 -0.681 8.849 1.00 88.50 174 LEU A N 1
ATOM 1419 C CA . LEU A 1 174 ? -15.341 0.703 9.301 1.00 88.50 174 LEU A CA 1
ATOM 1420 C C . LEU A 1 174 ? -16.259 0.824 10.524 1.00 88.50 174 LEU A C 1
ATOM 1422 O O . LEU A 1 174 ? -17.462 0.574 10.471 1.00 88.50 174 LEU A O 1
ATOM 1426 N N . LYS A 1 175 ? -15.679 1.242 11.654 1.00 85.06 175 LYS A N 1
ATOM 1427 C CA . LYS A 1 175 ? -16.391 1.393 12.939 1.00 85.06 175 LYS A CA 1
ATOM 1428 C C . LYS A 1 175 ? -16.483 2.830 13.427 1.00 85.06 175 LYS A C 1
ATOM 1430 O O . LYS A 1 175 ? -17.317 3.123 14.278 1.00 85.06 175 LYS A O 1
ATOM 1435 N N . ASP A 1 176 ? -15.607 3.707 12.950 1.00 88.31 176 ASP A N 1
ATOM 1436 C CA . ASP A 1 176 ? -15.584 5.101 13.367 1.00 88.31 176 ASP A CA 1
ATOM 1437 C C . ASP A 1 176 ? -16.372 5.988 12.392 1.00 88.31 176 ASP A C 1
ATOM 1439 O O . ASP A 1 176 ? -16.381 5.778 11.179 1.00 88.31 176 ASP A O 1
ATOM 1443 N N . ASN A 1 177 ? -17.045 6.998 12.942 1.00 85.00 177 ASN A N 1
ATOM 1444 C CA . ASN A 1 177 ? -17.951 7.847 12.172 1.00 85.00 177 ASN A CA 1
ATOM 1445 C C . ASN A 1 177 ? -17.228 8.753 11.166 1.00 85.00 177 ASN A C 1
ATOM 1447 O O . ASN A 1 177 ? -17.838 9.152 10.179 1.00 85.00 177 ASN A O 1
ATOM 1451 N N . ASN A 1 178 ? -15.965 9.115 11.408 1.00 85.75 178 ASN A N 1
ATOM 1452 C CA . ASN A 1 178 ? -15.236 10.008 10.506 1.00 85.75 178 ASN A CA 1
ATOM 1453 C C . ASN A 1 178 ? -14.817 9.263 9.237 1.00 85.75 178 ASN A C 1
ATOM 1455 O O . ASN A 1 178 ? -15.045 9.756 8.136 1.00 85.75 178 ASN A O 1
ATOM 1459 N N . SER A 1 179 ? -14.275 8.057 9.385 1.00 84.56 179 SER A N 1
ATOM 1460 C CA . SER A 1 179 ? -13.916 7.190 8.267 1.00 84.56 179 SER A CA 1
ATOM 1461 C C . SER A 1 179 ? -15.151 6.710 7.508 1.00 84.56 179 SER A C 1
ATOM 1463 O O . SER A 1 179 ? -15.095 6.625 6.287 1.00 84.56 179 SER A O 1
ATOM 1465 N N . ARG A 1 180 ? -16.288 6.472 8.185 1.00 85.69 180 ARG A N 1
ATOM 1466 C CA . ARG A 1 180 ? -17.549 6.140 7.497 1.00 85.69 180 ARG A CA 1
ATOM 1467 C C . ARG A 1 180 ? -18.058 7.294 6.632 1.00 85.69 180 ARG A C 1
ATOM 1469 O O . ARG A 1 180 ? -18.379 7.075 5.474 1.00 85.69 180 ARG A O 1
ATOM 1476 N N . LYS A 1 181 ? -18.008 8.532 7.139 1.00 88.50 181 LYS A N 1
ATOM 1477 C CA . LYS A 1 181 ? -18.301 9.725 6.325 1.00 88.50 181 LYS A CA 1
ATOM 1478 C C . LYS A 1 181 ? -17.368 9.853 5.124 1.00 88.50 181 LYS A C 1
ATOM 1480 O O . LYS A 1 181 ? -17.818 10.239 4.057 1.00 88.50 181 LYS A O 1
ATOM 1485 N N . LEU A 1 182 ? -16.071 9.583 5.284 1.00 87.69 182 LEU A N 1
ATOM 1486 C CA . LEU A 1 182 ? -15.131 9.627 4.160 1.00 87.69 182 LEU A CA 1
ATOM 1487 C C . LEU A 1 182 ? -15.482 8.565 3.109 1.00 87.69 182 LEU A C 1
ATOM 1489 O O . LEU A 1 182 ? -15.472 8.854 1.921 1.00 87.69 182 LEU A O 1
ATOM 1493 N N . PHE A 1 183 ? -15.820 7.361 3.563 1.00 88.44 183 PHE A N 1
ATOM 1494 C CA . PHE A 1 183 ? -16.173 6.232 2.714 1.00 88.44 183 PHE A CA 1
ATOM 1495 C C . PHE A 1 183 ? -17.460 6.452 1.915 1.00 88.44 183 PHE A C 1
ATOM 1497 O O . PHE A 1 183 ? -17.508 6.109 0.744 1.00 88.44 183 PHE A O 1
ATOM 1504 N N . GLU A 1 184 ? -18.473 7.078 2.514 1.00 87.88 184 GLU A N 1
ATOM 1505 C CA . GLU A 1 184 ? -19.717 7.462 1.827 1.00 87.88 184 GLU A CA 1
ATOM 1506 C C . GLU A 1 184 ? -19.511 8.549 0.753 1.00 87.88 184 GLU A C 1
ATOM 1508 O O . GLU A 1 184 ? -20.393 8.758 -0.075 1.00 87.88 184 GLU A O 1
ATOM 1513 N N . ASN A 1 185 ? -18.371 9.251 0.775 1.00 85.75 185 ASN A N 1
ATOM 1514 C CA . ASN A 1 185 ? -18.012 10.294 -0.192 1.00 85.75 185 ASN A CA 1
ATOM 1515 C C . ASN A 1 185 ? -17.021 9.817 -1.276 1.00 85.75 185 ASN A C 1
ATOM 1517 O O . ASN A 1 185 ? -16.574 10.650 -2.069 1.00 85.75 185 ASN A O 1
ATOM 1521 N N . LEU A 1 186 ? -16.631 8.535 -1.275 1.00 80.25 186 LEU A N 1
ATOM 1522 C CA . LEU A 1 186 ? -15.832 7.906 -2.339 1.00 80.25 186 LEU A CA 1
ATOM 1523 C C . LEU A 1 186 ? -16.723 7.513 -3.520 1.00 80.25 186 LEU A C 1
ATOM 1525 O O . LEU A 1 186 ? -16.258 7.713 -4.664 1.00 80.25 186 LEU A O 1
#

Foldseek 3Di:
DDLVVQQVVLVVCCVVPVVDDSQQAWDDDPPDPDIDHDPVVVVVVVVVVCCVVVNDDDPPPPPPPVVPPPPPQPDQFDFQPPLPVLLCCQQPVPPDDPVNVLVSLLRGQSVLVVVVVPDPDPVVNCNSRVCCVDPCNVVSVQSNVCVSPVPDDTPVVVCVVCVVVVLVVLCVPDDDPVVVVVSVVD